Protein AF-A0A7V0IF26-F1 (afdb_monomer_lite)

pLDDT: mean 89.99, std 10.13, range [49.94, 98.5]

Radius of gyration: 26.1 Å; chains: 1; bounding box: 52×47×81 Å

Sequence (275 aa):
VSDVWTVASDLVSPELNPYPLPYEGTYDGLPTGYIPTDRTINRFLTTSYQIIIGKNFGDNIDFPVLWAGFSQPYYTIPVPMWVGTGSVPPDFTGTGNYFCEESKFLHDIVYDRGYWNWFNSYAGDFINDYFAETREQVWGIFAKYLLMWQMQKEISSEEIVQAEDDIISLVGETYAELHGLWVREHPVVVPQEITLSAQPNPFNASTVIEFNLPLPYEGLLEISDLSGRVILSRQLGPADTQFVWTPESSLPSGIYLARIVCGGHSATQKLYLIK

Foldseek 3Di:
DVVVLVQQLQQDFPVDDQPPPQRQDDDPPRPGSKDFQCRGSQHLPQQKDWDWDADDPPQPDQFTWIWIAGHGSQLAATAIDTVVLVDDDQQGDDDPHDRSVLNVVLSCQQVVPPDSGIGRRHSSVVSNVLCVVLNVVNVVLVVVVVVVRSPDPDDDSVNSVVSRVVNVVSRSVSSVVVVVVCCVVCVPPQPPAKDWDWPPAADAFKIKIFIAAGPPKKKWKFKADPVRHTPDIDIGHNPDGIDIDGDDPPDDFDWMKIKMDIPNHMDIDIGGHDD

Secondary structure (DSSP, 8-state):
-HHHHHHHT----SS---PSSS--S--TTPPTTEEE-SSSSS-TT--EEEEEEPPPTTS-----EEEEEES-GGGS--EEEEGGG-S--GGGSSTT-HHHHHHHHHHHHHSTTS-TTEEEHHHHHHHHHHTHHHHHHHHHHHHHHHHHHHT-S---HHHHHHHHHHHHHHHHHHHHHHHHHHHHHS-----SS-EEEEESSSBSS-EEEEEEPPTT--EEEEEEETT--EEEEEEE-TT--EEEE---TTSPSEEEEEEEEETTEEEEEEEEE--

Structure (mmCIF, N/CA/C/O backbone):
data_AF-A0A7V0IF26-F1
#
_entry.id   AF-A0A7V0IF26-F1
#
loop_
_atom_site.group_PDB
_atom_site.id
_atom_site.type_symbol
_atom_site.label_atom_id
_atom_site.label_alt_id
_atom_site.label_comp_id
_atom_site.label_asym_id
_atom_site.label_entity_id
_atom_site.label_seq_id
_atom_site.pdbx_PDB_ins_code
_atom_site.Cartn_x
_atom_site.Cartn_y
_atom_site.Cartn_z
_atom_site.occupancy
_atom_site.B_iso_or_equiv
_atom_site.auth_seq_id
_atom_site.auth_comp_id
_atom_site.auth_asym_id
_atom_site.auth_atom_id
_atom_site.pdbx_PDB_model_num
ATOM 1 N N . VAL A 1 1 ? -13.187 -8.075 14.522 1.00 87.25 1 VAL A N 1
ATOM 2 C CA . VAL A 1 1 ? -12.485 -7.212 13.540 1.00 87.25 1 VAL A CA 1
ATOM 3 C C . VAL A 1 1 ? -11.482 -8.023 12.761 1.00 87.25 1 VAL A C 1
ATOM 5 O O . VAL A 1 1 ? -11.641 -8.068 11.552 1.00 87.25 1 VAL A O 1
ATOM 8 N N . SER A 1 2 ? -10.567 -8.721 13.448 1.00 92.12 2 SER A N 1
ATOM 9 C CA . SER A 1 2 ? -9.620 -9.666 12.837 1.00 92.12 2 SER A CA 1
ATOM 10 C C . SER A 1 2 ? -10.273 -10.555 11.764 1.00 92.12 2 SER A C 1
ATOM 12 O O . SER A 1 2 ? -9.920 -10.415 10.603 1.00 92.12 2 SER A O 1
ATOM 14 N N . ASP A 1 3 ? -11.348 -11.291 12.079 1.00 93.56 3 ASP A N 1
ATOM 15 C CA . ASP A 1 3 ? -12.039 -12.144 11.086 1.00 93.56 3 ASP A CA 1
ATOM 16 C C . ASP A 1 3 ? -12.504 -11.408 9.814 1.00 93.56 3 ASP A C 1
ATOM 18 O O . ASP A 1 3 ? -12.385 -11.921 8.703 1.00 93.56 3 ASP A O 1
ATOM 22 N N . VAL A 1 4 ? -13.045 -10.192 9.959 1.00 94.12 4 VAL A N 1
ATOM 23 C CA . VAL A 1 4 ? -13.509 -9.387 8.815 1.00 94.12 4 VAL A CA 1
ATOM 24 C C . VAL A 1 4 ? -12.318 -8.875 8.011 1.00 94.12 4 VAL A C 1
ATOM 26 O O . VAL A 1 4 ? -12.367 -8.877 6.784 1.00 94.12 4 VAL A O 1
ATOM 29 N N . TRP A 1 5 ? -11.247 -8.466 8.695 1.00 95.75 5 TRP A N 1
ATOM 30 C CA . TRP A 1 5 ? -10.001 -8.068 8.053 1.00 95.75 5 TRP A CA 1
ATOM 31 C C . TRP A 1 5 ? -9.386 -9.236 7.276 1.00 95.75 5 TRP A C 1
ATOM 33 O O . TRP A 1 5 ? -9.029 -9.034 6.125 1.00 95.75 5 TRP A O 1
ATOM 43 N N . THR A 1 6 ? -9.362 -10.453 7.834 1.00 95.19 6 THR A N 1
ATOM 44 C CA . THR A 1 6 ? -8.854 -11.666 7.167 1.00 95.19 6 THR A CA 1
ATOM 45 C C . THR A 1 6 ? -9.578 -11.954 5.856 1.00 95.19 6 THR A C 1
ATOM 47 O O . THR A 1 6 ? -8.950 -12.314 4.868 1.00 95.19 6 THR A O 1
ATOM 50 N N . VAL A 1 7 ? -10.902 -11.781 5.816 1.00 95.50 7 VAL A N 1
ATOM 51 C CA . VAL A 1 7 ? -11.661 -11.934 4.565 1.00 95.50 7 VAL A CA 1
ATOM 52 C C . VAL A 1 7 ? -11.358 -10.789 3.595 1.00 95.50 7 VAL A C 1
ATOM 54 O O . VAL A 1 7 ? -11.242 -11.010 2.394 1.00 95.50 7 VAL A O 1
ATOM 57 N N . ALA A 1 8 ? -11.228 -9.559 4.097 1.00 95.81 8 ALA A N 1
ATOM 58 C CA . ALA A 1 8 ? -10.931 -8.393 3.270 1.00 95.81 8 ALA A CA 1
ATOM 59 C C . ALA A 1 8 ? -9.513 -8.424 2.671 1.00 95.81 8 ALA A C 1
ATOM 61 O O . ALA A 1 8 ? -9.311 -7.873 1.590 1.00 95.81 8 ALA A O 1
ATOM 62 N N . SER A 1 9 ? -8.556 -9.059 3.352 1.00 96.56 9 SER A N 1
ATOM 63 C CA . SER A 1 9 ? -7.174 -9.243 2.902 1.00 96.56 9 SER A CA 1
ATOM 64 C C . SER A 1 9 ? -6.968 -10.465 2.007 1.00 96.56 9 SER A C 1
ATOM 66 O O . SER A 1 9 ? -5.865 -10.658 1.505 1.00 96.56 9 SER A O 1
ATOM 68 N N . ASP A 1 10 ? -8.006 -11.264 1.757 1.00 96.88 10 ASP A N 1
ATOM 69 C CA . ASP A 1 10 ? -7.888 -12.489 0.972 1.00 96.88 10 ASP A CA 1
ATOM 70 C C . ASP A 1 10 ? -7.500 -12.226 -0.497 1.00 96.88 10 ASP A C 1
ATOM 72 O O . ASP A 1 10 ? -8.075 -11.375 -1.195 1.00 96.88 10 ASP A O 1
ATOM 76 N N . LEU A 1 11 ? -6.523 -13.007 -0.960 1.00 97.56 11 LEU A N 1
ATOM 77 C CA . LEU A 1 11 ? -5.967 -12.980 -2.312 1.00 97.56 11 LEU A CA 1
ATOM 78 C C . LEU A 1 11 ? -6.460 -14.148 -3.180 1.00 97.56 11 LEU A C 1
ATOM 80 O O . LEU A 1 11 ? -6.028 -14.273 -4.327 1.00 97.56 11 LEU A O 1
ATOM 84 N N . VAL A 1 12 ? -7.371 -14.998 -2.687 1.00 97.50 12 VAL A N 1
ATOM 85 C CA . VAL A 1 12 ? -8.030 -15.993 -3.544 1.00 9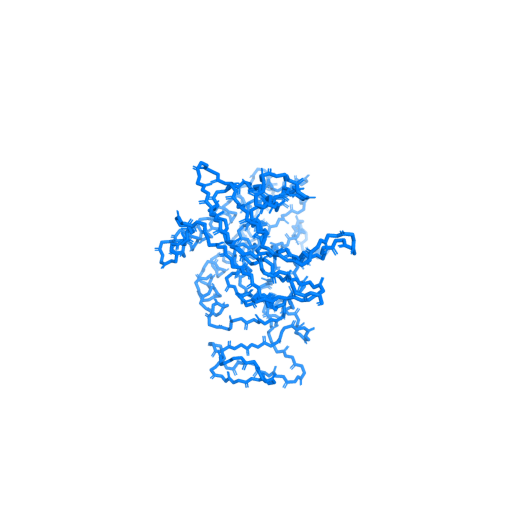7.50 12 VAL A CA 1
ATOM 86 C C . VAL A 1 12 ? -8.869 -15.298 -4.622 1.00 97.50 12 VAL A C 1
ATOM 88 O O . VAL A 1 12 ? -9.621 -14.351 -4.377 1.00 97.50 12 VAL A O 1
ATOM 91 N N . SER A 1 13 ? -8.759 -15.814 -5.842 1.00 95.75 13 SER A N 1
ATOM 92 C CA . SER A 1 13 ? -9.636 -15.507 -6.972 1.00 95.75 13 SER A CA 1
ATOM 93 C C . SER A 1 13 ? -10.375 -16.778 -7.417 1.00 95.75 13 SER A C 1
ATOM 95 O O . S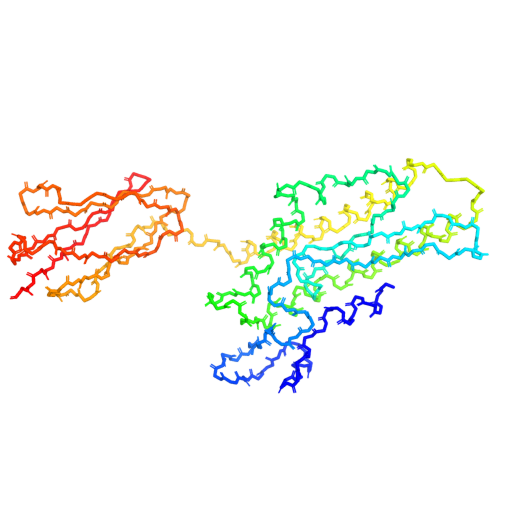ER A 1 13 ? -9.985 -17.884 -7.030 1.00 95.75 13 SER A O 1
ATOM 97 N N . PRO A 1 14 ? -11.432 -16.676 -8.245 1.00 95.69 14 PRO A N 1
ATOM 98 C CA . PRO A 1 14 ? -12.090 -17.858 -8.804 1.00 95.69 14 PRO A CA 1
ATOM 99 C C . PRO A 1 14 ? -11.152 -18.769 -9.612 1.00 95.69 14 PRO A C 1
ATOM 101 O O . PRO A 1 14 ? -11.418 -19.964 -9.734 1.00 95.69 14 PRO A O 1
ATOM 104 N N . GLU A 1 15 ? -10.081 -18.211 -10.178 1.00 93.69 15 GLU A N 1
ATOM 105 C CA . GLU A 1 15 ? -9.158 -18.912 -11.070 1.00 93.69 15 GLU A CA 1
ATOM 106 C C . GLU A 1 15 ? -7.861 -19.379 -10.391 1.00 93.69 15 GLU A C 1
ATOM 108 O O . GLU A 1 15 ? -7.234 -20.332 -10.859 1.00 93.69 15 GLU A O 1
ATOM 113 N N . LEU A 1 16 ? -7.459 -18.739 -9.290 1.00 95.50 16 LEU A N 1
ATOM 114 C CA . LEU A 1 16 ? -6.216 -19.028 -8.582 1.00 95.50 16 LEU A CA 1
ATOM 115 C C . LEU A 1 16 ? -6.407 -18.921 -7.069 1.00 95.50 16 LEU A C 1
ATOM 117 O O . LEU A 1 16 ? -6.801 -17.876 -6.548 1.00 95.50 16 LEU A O 1
ATOM 121 N N . ASN A 1 17 ? -6.030 -19.990 -6.369 1.00 97.31 17 ASN A N 1
ATOM 122 C CA . ASN A 1 17 ? -5.707 -19.940 -4.950 1.00 97.31 17 ASN A CA 1
ATOM 123 C C . ASN A 1 17 ? -4.178 -19.804 -4.821 1.00 97.31 17 ASN A C 1
ATOM 125 O O . ASN A 1 17 ? -3.480 -20.769 -5.139 1.00 97.31 17 ASN A O 1
ATOM 129 N N . PRO A 1 18 ? -3.655 -18.635 -4.407 1.00 96.44 18 PRO A N 1
ATOM 130 C CA . PRO A 1 18 ? -2.219 -18.385 -4.390 1.00 96.44 18 PRO A CA 1
ATOM 131 C C . PRO A 1 18 ? -1.529 -18.874 -3.108 1.00 96.44 18 PRO A C 1
ATOM 133 O O . PRO A 1 18 ? -0.324 -18.695 -2.984 1.00 96.44 18 PRO A O 1
ATOM 136 N N . TYR A 1 19 ? -2.263 -19.459 -2.155 1.00 96.81 19 TYR A N 1
ATOM 137 C CA . TYR A 1 19 ? -1.717 -19.871 -0.863 1.00 96.81 19 TYR A CA 1
ATOM 138 C C . TYR A 1 19 ? -1.033 -21.254 -0.912 1.00 96.81 19 TYR A C 1
ATOM 140 O O . TYR A 1 19 ? -1.503 -22.148 -1.626 1.00 96.81 19 TYR A O 1
ATOM 148 N N . PRO A 1 20 ? 0.011 -21.488 -0.089 1.00 96.81 20 PRO A N 1
ATOM 149 C CA . PRO A 1 20 ? 0.636 -20.532 0.832 1.00 96.81 20 PRO A CA 1
ATOM 150 C C . PRO A 1 20 ? 1.399 -19.428 0.091 1.00 96.81 20 PRO A C 1
ATOM 152 O O . PRO A 1 20 ? 1.824 -19.626 -1.044 1.00 96.81 20 PRO A O 1
ATOM 155 N N . LEU A 1 21 ? 1.545 -18.276 0.745 1.00 95.38 21 LEU A N 1
ATOM 156 C CA . LEU A 1 21 ? 2.366 -17.176 0.250 1.00 95.38 21 LEU A CA 1
ATOM 157 C C . LEU A 1 21 ? 3.779 -17.268 0.875 1.00 95.38 21 LEU A C 1
ATOM 159 O O . LEU A 1 21 ? 3.905 -17.855 1.954 1.00 95.38 21 LEU A O 1
ATOM 163 N N . PRO A 1 22 ? 4.830 -16.818 0.162 1.00 96.88 22 PRO A N 1
ATOM 164 C CA . PRO A 1 22 ? 4.781 -16.261 -1.190 1.00 96.88 22 PRO A CA 1
ATOM 165 C C . PRO A 1 22 ? 4.450 -17.334 -2.243 1.00 96.88 22 PRO A C 1
ATOM 167 O O . PRO A 1 22 ? 4.792 -18.507 -2.101 1.00 96.88 22 PRO A O 1
ATOM 170 N N . TYR A 1 23 ? 3.757 -16.941 -3.312 1.00 92.12 23 TYR A N 1
ATOM 171 C CA . TYR A 1 23 ? 3.327 -17.863 -4.362 1.00 92.12 23 TYR A CA 1
ATOM 172 C C . TYR A 1 23 ? 4.516 -18.244 -5.250 1.00 92.12 23 TYR A C 1
ATOM 174 O O . TYR A 1 23 ? 4.915 -17.485 -6.123 1.00 92.12 23 TYR A O 1
ATOM 182 N N . GLU A 1 24 ? 5.072 -19.443 -5.092 1.00 89.38 24 GLU A N 1
ATOM 183 C CA . GLU A 1 24 ? 6.285 -19.857 -5.827 1.00 89.38 24 GLU A CA 1
ATOM 184 C C . GLU A 1 24 ? 6.034 -20.262 -7.299 1.00 89.38 24 GLU A C 1
ATOM 186 O O . GLU A 1 24 ? 6.949 -20.675 -8.015 1.00 89.38 24 GLU A O 1
ATOM 191 N N . GLY A 1 25 ? 4.785 -20.185 -7.766 1.00 82.62 25 GLY A N 1
ATOM 192 C CA . GLY A 1 25 ? 4.377 -20.611 -9.102 1.00 82.62 25 GLY A CA 1
ATOM 193 C C . GLY A 1 25 ? 4.442 -19.515 -10.169 1.00 82.62 25 GLY A C 1
ATOM 194 O O . GLY A 1 25 ? 4.871 -18.387 -9.939 1.00 82.62 25 GLY A O 1
ATOM 195 N N . THR A 1 26 ? 3.961 -19.865 -11.363 1.00 86.88 26 THR A N 1
ATOM 196 C CA . THR A 1 26 ? 3.613 -18.922 -12.441 1.00 86.88 26 THR A CA 1
ATOM 197 C C . THR A 1 26 ? 2.124 -19.063 -12.742 1.00 86.88 26 THR A C 1
ATOM 199 O O . THR A 1 26 ? 1.536 -20.115 -12.477 1.00 86.88 26 THR A O 1
ATOM 202 N N . TYR A 1 27 ? 1.493 -18.019 -13.267 1.00 85.25 27 TYR A N 1
ATOM 203 C CA . TYR A 1 27 ? 0.084 -18.049 -13.659 1.00 85.25 27 TYR A CA 1
ATOM 204 C C . TYR A 1 27 ? -0.115 -17.181 -14.900 1.00 85.25 27 TYR A C 1
ATOM 206 O O . TYR A 1 27 ? 0.378 -16.065 -14.930 1.00 85.25 27 TYR A O 1
ATOM 214 N N . ASP A 1 28 ? -0.800 -17.691 -15.925 1.00 86.12 28 ASP A N 1
ATOM 215 C CA . ASP A 1 28 ? -1.216 -16.929 -17.120 1.00 86.12 28 ASP A CA 1
ATOM 216 C C . ASP A 1 28 ? -0.126 -16.029 -17.751 1.00 86.12 28 ASP A C 1
ATOM 218 O O . ASP A 1 28 ? -0.339 -14.865 -18.081 1.00 86.12 28 ASP A O 1
ATOM 222 N N . GLY A 1 29 ? 1.097 -16.559 -17.879 1.00 79.69 29 GLY A N 1
ATOM 223 C CA . GLY A 1 29 ? 2.231 -15.830 -18.463 1.00 79.69 29 GLY A CA 1
ATOM 224 C C . GLY A 1 29 ? 2.883 -14.785 -17.548 1.00 79.69 29 GLY A C 1
ATOM 225 O O . GLY A 1 29 ? 3.845 -14.139 -17.970 1.00 79.69 29 GLY A O 1
ATOM 226 N N . LEU A 1 30 ? 2.417 -14.643 -16.304 1.00 83.00 30 LEU A N 1
ATOM 227 C CA . LEU A 1 30 ? 3.074 -13.837 -15.278 1.00 83.00 30 LEU A CA 1
ATOM 228 C C . LEU A 1 30 ? 4.444 -14.427 -14.904 1.00 83.00 30 LEU A C 1
ATOM 230 O O . LEU A 1 30 ? 4.620 -15.654 -14.931 1.00 83.00 30 LEU A O 1
ATOM 234 N N . PRO A 1 31 ? 5.415 -13.582 -14.504 1.00 82.56 31 PRO A N 1
ATOM 235 C CA . PRO A 1 31 ? 6.663 -14.061 -13.926 1.00 82.56 31 PRO A CA 1
ATOM 236 C C . PRO A 1 31 ? 6.416 -14.914 -12.675 1.00 82.56 31 PRO A C 1
ATOM 238 O O . PRO A 1 31 ? 5.389 -14.792 -12.007 1.00 82.56 31 PRO A O 1
ATOM 241 N N . THR A 1 32 ? 7.385 -15.760 -12.327 1.00 83.88 32 THR A N 1
ATOM 242 C CA . THR A 1 32 ? 7.340 -16.527 -11.076 1.00 83.88 32 THR A CA 1
ATOM 243 C C . THR A 1 32 ? 7.179 -15.588 -9.886 1.00 83.88 32 THR A C 1
ATOM 245 O O . THR A 1 32 ? 7.863 -14.565 -9.834 1.00 83.88 32 THR A O 1
ATOM 248 N N . GLY A 1 33 ? 6.300 -15.919 -8.939 1.00 84.00 33 GLY A N 1
ATOM 249 C CA . GLY A 1 33 ? 6.062 -15.054 -7.782 1.00 84.00 33 GLY A CA 1
ATOM 250 C C . GLY A 1 33 ? 4.930 -14.051 -7.945 1.00 84.00 33 GLY A C 1
ATOM 251 O O . GLY A 1 33 ? 4.612 -13.364 -6.980 1.00 84.00 33 GLY A O 1
ATOM 252 N N . TYR A 1 34 ? 4.322 -13.941 -9.126 1.00 92.88 34 TYR A N 1
ATOM 253 C CA . TYR A 1 34 ? 3.291 -12.942 -9.398 1.00 92.88 34 TYR A CA 1
ATOM 254 C C . TYR A 1 34 ? 1.913 -13.571 -9.540 1.00 92.88 34 TYR A C 1
ATOM 256 O O . TYR A 1 34 ? 1.753 -14.631 -10.152 1.00 92.88 34 TYR A O 1
ATOM 264 N N . ILE A 1 35 ? 0.915 -12.873 -9.001 1.00 95.56 35 ILE A N 1
ATOM 265 C CA . ILE A 1 35 ? -0.492 -13.266 -9.069 1.00 95.56 35 ILE A CA 1
ATOM 266 C C . ILE A 1 35 ? -1.346 -12.096 -9.576 1.00 95.56 35 ILE A C 1
ATOM 268 O O . ILE A 1 35 ? -1.021 -10.937 -9.302 1.00 95.56 35 ILE A O 1
ATOM 272 N N . PRO A 1 36 ? -2.435 -12.362 -10.314 1.00 94.56 36 PRO A N 1
ATOM 273 C CA . PRO A 1 36 ? -3.368 -11.322 -10.716 1.00 94.56 36 PRO A CA 1
ATOM 274 C C . PRO A 1 36 ? -4.347 -11.005 -9.577 1.00 94.56 36 PRO A C 1
ATOM 276 O O . PRO A 1 36 ? -4.946 -11.906 -8.991 1.00 94.56 36 PRO A O 1
ATOM 279 N N . THR A 1 37 ? -4.551 -9.720 -9.280 1.00 95.75 37 THR A N 1
ATOM 280 C CA . THR A 1 37 ? -5.485 -9.263 -8.227 1.00 95.75 37 THR A CA 1
ATOM 281 C C . THR A 1 37 ? -6.690 -8.489 -8.770 1.00 95.75 37 THR A C 1
ATOM 283 O O . THR A 1 37 ? -7.333 -7.722 -8.058 1.00 95.75 37 THR A O 1
ATOM 286 N N . ASP A 1 38 ? -7.047 -8.653 -10.044 1.00 94.06 38 ASP A N 1
ATOM 287 C CA . ASP A 1 38 ? -8.232 -8.012 -10.635 1.00 94.06 38 ASP A CA 1
ATOM 288 C C . ASP A 1 38 ? -9.552 -8.694 -10.246 1.00 94.06 38 ASP A C 1
ATOM 290 O O . ASP A 1 38 ? -10.611 -8.061 -10.289 1.00 94.06 38 ASP A O 1
ATOM 294 N N . ARG A 1 39 ? -9.494 -9.960 -9.811 1.00 94.69 39 ARG A N 1
ATOM 295 C CA . ARG A 1 39 ? -10.665 -10.766 -9.417 1.00 94.69 39 ARG A CA 1
ATOM 296 C C . ARG A 1 39 ? -10.630 -11.258 -7.968 1.00 94.69 39 ARG A C 1
ATOM 298 O O . ARG A 1 39 ? -11.375 -12.173 -7.621 1.00 94.69 39 ARG A O 1
ATOM 305 N N . THR A 1 40 ? -9.802 -10.644 -7.130 1.00 95.81 40 THR A N 1
ATOM 306 C CA . THR A 1 40 ? -9.711 -10.916 -5.688 1.00 95.81 40 THR A CA 1
ATOM 307 C C . THR A 1 40 ? -10.607 -9.966 -4.883 1.00 95.81 40 THR A C 1
ATOM 309 O O . THR A 1 40 ? -11.115 -8.954 -5.392 1.00 95.81 40 THR A O 1
ATOM 312 N N . ILE A 1 41 ? -10.817 -10.281 -3.600 1.00 94.69 41 ILE A N 1
ATOM 313 C CA . ILE A 1 41 ? -11.410 -9.326 -2.650 1.00 94.69 41 ILE A CA 1
ATOM 314 C C . ILE A 1 41 ? -10.414 -8.184 -2.424 1.00 94.69 41 ILE A C 1
ATOM 316 O O . ILE A 1 41 ? -10.741 -7.026 -2.705 1.00 94.69 41 ILE A O 1
ATOM 320 N N . ASN A 1 42 ? -9.182 -8.524 -2.029 1.00 96.06 42 ASN A N 1
ATOM 321 C CA . ASN A 1 42 ? -8.057 -7.600 -1.919 1.00 96.06 42 ASN A CA 1
ATOM 322 C C . ASN A 1 42 ? -7.497 -7.262 -3.312 1.00 96.06 42 ASN A C 1
ATOM 324 O O . ASN A 1 42 ? -6.502 -7.835 -3.764 1.00 96.06 42 ASN A O 1
ATOM 328 N N . ARG A 1 43 ? -8.190 -6.375 -4.032 1.00 93.75 43 ARG A N 1
ATOM 329 C CA . ARG A 1 43 ? -7.892 -6.050 -5.436 1.00 93.75 43 ARG A CA 1
ATOM 330 C C . ARG A 1 43 ? -6.937 -4.880 -5.602 1.00 93.75 43 ARG A C 1
ATOM 332 O O . ARG A 1 43 ? -6.945 -3.969 -4.772 1.00 93.75 43 ARG A O 1
ATOM 339 N N . PHE A 1 44 ? -6.255 -4.825 -6.747 1.00 93.12 44 PHE A N 1
ATOM 340 C CA . PHE A 1 44 ? -5.340 -3.732 -7.099 1.00 93.12 44 PHE A CA 1
ATOM 341 C C . PHE A 1 44 ? -5.951 -2.319 -6.993 1.00 93.12 44 PHE A C 1
ATOM 343 O O . PHE A 1 44 ? -5.278 -1.390 -6.562 1.00 93.12 44 PHE A O 1
ATOM 350 N N . LEU A 1 45 ? -7.246 -2.163 -7.312 1.00 93.19 45 LEU A N 1
ATOM 351 C CA . LEU A 1 45 ? -7.982 -0.885 -7.223 1.00 93.19 45 LEU A CA 1
ATOM 352 C C . LEU A 1 45 ? -8.351 -0.459 -5.797 1.00 93.19 45 LEU A C 1
ATOM 354 O O . LEU A 1 45 ? -8.971 0.591 -5.629 1.00 93.19 45 LEU A O 1
ATOM 358 N N . THR A 1 46 ? -8.069 -1.268 -4.776 1.00 94.62 46 THR A N 1
ATOM 359 C CA . THR A 1 46 ? -8.422 -0.915 -3.396 1.00 94.62 46 THR A CA 1
ATOM 360 C C . THR A 1 46 ? -7.511 0.211 -2.926 1.00 94.62 46 THR A C 1
ATOM 362 O O . THR A 1 46 ? -6.336 -0.003 -2.646 1.00 94.62 46 THR A O 1
ATOM 365 N N . THR A 1 47 ? -8.058 1.422 -2.851 1.00 92.88 47 THR A N 1
ATOM 366 C CA . THR A 1 47 ? -7.338 2.618 -2.390 1.00 92.88 47 THR A CA 1
ATOM 367 C C . THR A 1 47 ? -7.525 2.883 -0.899 1.00 92.88 47 THR A C 1
ATOM 369 O O . THR A 1 47 ? -6.782 3.665 -0.312 1.00 92.88 47 THR A O 1
ATOM 372 N N . SER A 1 48 ? -8.543 2.274 -0.296 1.00 94.81 48 SER A N 1
ATOM 373 C CA . SER A 1 48 ? -8.829 2.300 1.135 1.00 94.81 48 SER A CA 1
ATOM 374 C C . SER A 1 48 ? -9.871 1.239 1.479 1.00 94.81 48 SER A C 1
ATOM 376 O O . SER A 1 48 ? -10.564 0.709 0.604 1.00 94.81 48 SER A O 1
ATOM 378 N N . TYR A 1 49 ? -10.005 0.947 2.767 1.00 96.06 49 TYR A N 1
ATOM 379 C CA . TYR A 1 49 ? -11.007 0.029 3.293 1.00 96.06 49 TYR A CA 1
ATOM 380 C C . TYR A 1 49 ? -11.455 0.463 4.684 1.00 96.06 49 TYR A C 1
ATOM 382 O O . TYR A 1 49 ? -10.747 1.179 5.395 1.00 96.06 49 TYR A O 1
ATOM 390 N N . GLN A 1 50 ? -12.663 0.042 5.054 1.00 95.88 50 GLN A N 1
ATOM 391 C CA . GLN A 1 50 ? -13.284 0.405 6.319 1.00 95.88 50 GLN A CA 1
ATOM 392 C C . GLN A 1 50 ? -14.013 -0.791 6.933 1.00 95.88 50 GLN A C 1
ATOM 394 O O . GLN A 1 50 ? -14.718 -1.514 6.227 1.00 95.88 50 GLN A O 1
ATOM 399 N N . ILE A 1 51 ? -13.884 -0.976 8.249 1.00 94.88 51 ILE A N 1
ATOM 400 C CA . ILE A 1 51 ? -14.671 -1.948 9.022 1.00 94.88 51 ILE A CA 1
ATOM 401 C C . ILE A 1 51 ? -15.464 -1.169 10.069 1.00 94.88 51 ILE A C 1
ATOM 403 O O . ILE A 1 51 ? -14.895 -0.581 10.985 1.00 94.88 51 ILE A O 1
ATOM 407 N N . ILE A 1 52 ? -16.789 -1.148 9.923 1.00 92.62 52 ILE A N 1
ATOM 408 C CA . ILE A 1 52 ? -17.681 -0.347 10.766 1.00 92.62 52 ILE A CA 1
ATOM 409 C C . ILE A 1 52 ? -18.359 -1.251 11.787 1.00 92.62 52 ILE A C 1
ATOM 411 O O . ILE A 1 52 ? -19.069 -2.191 11.427 1.00 92.62 52 ILE A O 1
ATOM 415 N N . ILE A 1 53 ? -18.175 -0.932 13.064 1.00 88.19 53 ILE A N 1
ATOM 416 C CA . ILE A 1 53 ? -18.841 -1.593 14.182 1.00 88.19 53 ILE A CA 1
ATOM 417 C C . ILE A 1 53 ? -19.863 -0.616 14.749 1.00 88.19 53 ILE A C 1
ATOM 419 O O . ILE A 1 53 ? -19.510 0.408 15.331 1.00 88.19 53 ILE A O 1
ATOM 423 N N . GLY A 1 54 ? -21.142 -0.918 14.537 1.00 83.81 54 GLY A N 1
ATOM 424 C CA . GLY A 1 54 ? -22.246 -0.128 15.073 1.00 83.81 54 GLY A CA 1
ATOM 425 C C . GLY A 1 54 ? -22.541 -0.432 16.543 1.00 83.81 54 GLY A C 1
ATOM 426 O O . GLY A 1 54 ? -22.048 -1.403 17.117 1.00 83.81 54 GLY A O 1
ATOM 427 N N . LYS A 1 55 ? -23.411 0.386 17.140 1.00 74.31 55 LYS A N 1
ATOM 428 C CA . LYS A 1 55 ? -23.934 0.169 18.492 1.00 74.31 55 LYS A CA 1
ATOM 429 C C . LYS A 1 55 ? -24.792 -1.098 18.550 1.00 74.31 55 LYS A C 1
ATOM 431 O O . LYS A 1 55 ? -25.727 -1.247 17.762 1.00 74.31 55 LYS A O 1
ATOM 436 N N . ASN A 1 56 ? -24.549 -1.946 19.548 1.00 62.31 56 ASN A N 1
ATOM 437 C CA . ASN A 1 56 ? -25.537 -2.924 19.991 1.00 62.31 56 ASN A CA 1
ATOM 438 C C . ASN A 1 56 ? -26.430 -2.273 21.058 1.00 62.31 56 ASN A C 1
ATOM 440 O O . ASN A 1 56 ? -25.956 -1.878 22.122 1.00 62.31 56 ASN A O 1
ATOM 444 N N . PHE A 1 57 ? -27.727 -2.126 20.780 1.00 55.94 57 PHE A N 1
ATOM 445 C CA . PHE A 1 57 ? -28.664 -1.432 21.674 1.00 55.94 57 PHE A CA 1
ATOM 446 C C . PHE A 1 57 ? -28.861 -2.130 23.037 1.00 55.94 57 PHE A C 1
ATOM 448 O O . PHE A 1 57 ? -29.455 -1.530 23.929 1.00 55.94 57 PHE A O 1
ATOM 455 N N . GLY A 1 58 ? -28.381 -3.370 23.206 1.00 56.91 58 GLY A N 1
ATOM 456 C CA . GLY A 1 58 ? -28.544 -4.172 24.424 1.00 56.91 58 GLY A CA 1
ATOM 457 C C . GLY A 1 58 ? -27.515 -3.944 25.539 1.00 56.91 58 GLY A C 1
ATOM 458 O O . GLY A 1 58 ? -27.818 -4.271 26.683 1.00 56.91 58 GLY A O 1
ATOM 459 N N . ASP A 1 59 ? -26.348 -3.358 25.246 1.00 55.09 59 ASP A N 1
ATOM 460 C CA . ASP A 1 59 ? -25.184 -3.444 26.151 1.00 55.09 59 ASP A CA 1
ATOM 461 C C . ASP A 1 59 ? -24.828 -2.117 26.856 1.00 55.09 59 ASP A C 1
ATOM 463 O O . ASP A 1 59 ? -23.816 -2.037 27.543 1.00 55.09 59 ASP A O 1
ATOM 467 N N . ASN A 1 60 ? -25.668 -1.075 26.727 1.00 53.12 60 ASN A N 1
ATOM 468 C CA . ASN A 1 60 ? -25.538 0.245 27.385 1.00 53.12 60 ASN A CA 1
ATOM 469 C C . ASN A 1 60 ? -24.199 0.986 27.191 1.00 53.12 60 ASN A C 1
ATOM 471 O O . ASN A 1 60 ? -23.940 1.978 27.871 1.00 53.12 60 ASN A O 1
ATOM 475 N N . ILE A 1 61 ? -23.378 0.549 26.241 1.00 56.47 61 ILE A N 1
ATOM 476 C CA . ILE A 1 61 ? -22.048 1.091 25.998 1.00 56.47 61 ILE A CA 1
ATOM 477 C C . ILE A 1 61 ? -21.983 1.671 24.580 1.00 56.47 61 ILE A C 1
ATOM 479 O O . ILE A 1 61 ? -22.238 0.979 23.594 1.00 56.47 61 ILE A O 1
ATOM 483 N N . ASP A 1 62 ? -21.672 2.966 24.488 1.00 64.31 62 ASP A N 1
ATOM 484 C CA . ASP A 1 62 ? -21.609 3.743 23.246 1.00 64.31 62 ASP A CA 1
ATOM 485 C C . ASP A 1 62 ? -20.174 3.824 22.708 1.00 64.31 62 ASP A C 1
ATOM 487 O O . ASP A 1 62 ? -19.499 4.829 22.892 1.00 64.31 62 ASP A O 1
ATOM 491 N N . PHE A 1 63 ? -19.714 2.792 21.991 1.00 71.94 63 PHE A N 1
ATOM 492 C CA . PHE A 1 63 ? -18.455 2.862 21.227 1.00 71.94 63 PHE A CA 1
ATOM 493 C C . PHE A 1 63 ? -18.627 2.384 19.783 1.00 71.94 63 PHE A C 1
ATOM 495 O O . PHE A 1 63 ? -18.028 1.382 19.400 1.00 71.94 63 PHE A O 1
ATOM 502 N N . PRO A 1 64 ? -19.455 3.046 18.954 1.00 86.00 64 PRO A N 1
ATOM 503 C CA . PRO A 1 64 ? -19.363 2.845 17.515 1.00 86.00 64 PRO A CA 1
ATOM 504 C C . PRO A 1 64 ? -17.941 3.175 17.037 1.00 86.00 64 PRO A C 1
ATOM 506 O O . PRO A 1 64 ? -17.414 4.251 17.334 1.00 86.00 64 PRO A O 1
ATOM 509 N N . VAL A 1 65 ? -17.330 2.244 16.304 1.00 89.81 65 VAL A N 1
ATOM 510 C CA . VAL A 1 65 ? -15.941 2.348 15.830 1.00 89.81 65 VAL A CA 1
ATOM 511 C C . VAL A 1 65 ? -15.899 2.190 14.323 1.00 89.81 65 VAL A C 1
ATOM 513 O O . VAL A 1 65 ? -16.477 1.255 13.764 1.00 89.81 65 VAL A O 1
ATOM 516 N N . LEU A 1 66 ? -15.174 3.091 13.675 1.00 93.44 66 LEU A N 1
ATOM 517 C CA . LEU A 1 66 ? -14.755 2.987 12.291 1.00 93.44 66 LEU A CA 1
ATOM 518 C C . LEU A 1 66 ? -13.283 2.584 12.272 1.00 93.44 66 LEU A C 1
ATOM 520 O O . LEU A 1 66 ? -12.421 3.375 12.628 1.00 93.44 66 LEU A O 1
ATOM 524 N N . TRP A 1 67 ? -12.985 1.376 11.821 1.00 95.12 67 TRP A N 1
ATOM 525 C CA . TRP A 1 67 ? -11.618 1.011 11.466 1.00 95.12 67 TRP A CA 1
ATOM 526 C C . TRP A 1 67 ? -11.344 1.476 10.049 1.00 95.12 67 TRP A C 1
ATOM 528 O O . TRP A 1 67 ? -12.165 1.204 9.172 1.00 95.12 67 TRP A O 1
ATOM 538 N N . ALA A 1 68 ? -10.211 2.126 9.812 1.00 95.44 68 ALA A N 1
ATOM 539 C CA . ALA A 1 68 ? -9.808 2.550 8.480 1.00 95.44 68 ALA A CA 1
ATOM 540 C C . ALA A 1 68 ? -8.367 2.150 8.178 1.00 95.44 68 ALA A C 1
ATOM 542 O O . ALA A 1 68 ? -7.499 2.201 9.045 1.00 95.44 68 ALA A O 1
ATOM 543 N N . GLY A 1 69 ? -8.123 1.790 6.923 1.00 95.88 69 GLY A N 1
ATOM 544 C CA . GLY A 1 69 ? -6.788 1.661 6.359 1.00 95.88 69 GLY A CA 1
ATOM 545 C C . GLY A 1 69 ? -6.742 2.265 4.959 1.00 95.88 69 GLY A C 1
ATOM 546 O O . GLY A 1 69 ? -7.760 2.344 4.260 1.00 95.88 69 GLY A O 1
ATOM 547 N N . PHE A 1 70 ? -5.556 2.712 4.560 1.00 95.88 70 PHE A N 1
ATOM 548 C CA . PHE A 1 70 ? -5.271 3.181 3.206 1.00 95.88 70 PHE A CA 1
ATOM 549 C C . PHE A 1 70 ? -4.681 2.042 2.371 1.00 95.88 70 PHE A C 1
ATOM 551 O O . PHE A 1 70 ? -4.066 1.132 2.917 1.00 95.88 70 PHE A O 1
ATOM 558 N N . SER A 1 71 ? -4.862 2.085 1.050 1.00 94.06 71 SER A N 1
ATOM 559 C CA . SER A 1 71 ? -4.497 0.998 0.130 1.00 94.06 71 SER A CA 1
ATOM 560 C C . SER A 1 71 ? -5.215 -0.321 0.471 1.00 94.06 71 SER A C 1
ATOM 562 O O . SER A 1 71 ? -6.365 -0.318 0.913 1.00 94.06 71 SER A O 1
ATOM 564 N N . GLN A 1 72 ? -4.577 -1.453 0.193 1.00 95.06 72 GLN A N 1
ATOM 565 C CA . GLN A 1 72 ? -5.132 -2.797 0.334 1.00 95.06 72 GLN A CA 1
ATOM 566 C C . GLN A 1 72 ? -4.966 -3.356 1.756 1.00 95.06 72 GLN A C 1
ATOM 568 O O . GLN A 1 72 ? -3.883 -3.214 2.327 1.00 95.06 72 GLN A O 1
ATOM 573 N N . PRO A 1 73 ? -5.977 -4.053 2.311 1.00 96.81 73 PRO A N 1
ATOM 574 C CA . PRO A 1 73 ? -5.878 -4.697 3.619 1.00 96.81 73 PRO A CA 1
ATOM 575 C C . PRO A 1 73 ? -4.669 -5.618 3.799 1.00 96.81 73 PRO A C 1
ATOM 577 O O . PRO A 1 73 ? -4.057 -5.584 4.860 1.00 96.81 73 PRO A O 1
ATOM 580 N N . TYR A 1 74 ? -4.310 -6.417 2.789 1.00 97.62 74 TYR A N 1
ATOM 581 C CA . TYR A 1 74 ? -3.326 -7.500 2.932 1.00 97.62 74 TYR A CA 1
ATOM 582 C C . TYR A 1 74 ? -1.956 -7.051 3.458 1.00 97.62 74 TYR A C 1
ATOM 584 O O . TYR A 1 74 ? -1.393 -7.698 4.333 1.00 97.62 74 TYR A O 1
ATOM 592 N N . TYR A 1 75 ? -1.442 -5.916 2.993 1.00 95.62 75 TYR A N 1
ATOM 593 C CA . TYR A 1 75 ? -0.125 -5.405 3.391 1.00 95.62 75 TYR A CA 1
ATOM 594 C C . TYR A 1 75 ? -0.216 -4.101 4.197 1.00 95.62 75 TYR A C 1
ATOM 596 O O . TYR A 1 75 ? 0.723 -3.313 4.213 1.00 95.62 75 TYR A O 1
ATOM 604 N N . THR A 1 76 ? -1.346 -3.839 4.860 1.00 97.12 76 THR A N 1
ATOM 605 C CA . THR A 1 76 ? -1.524 -2.642 5.698 1.00 97.12 76 THR A CA 1
ATOM 606 C C . THR A 1 76 ? -2.157 -2.968 7.045 1.00 97.12 76 THR A C 1
ATOM 608 O O . THR A 1 76 ? -2.660 -4.071 7.273 1.00 97.12 76 THR A O 1
ATOM 611 N N . ILE A 1 77 ? -2.113 -1.999 7.959 1.00 97.44 77 ILE A N 1
ATOM 612 C CA . ILE A 1 77 ? -2.687 -2.117 9.300 1.00 97.44 77 ILE A CA 1
ATOM 613 C C . ILE A 1 77 ? -3.863 -1.141 9.424 1.00 97.44 77 ILE A C 1
ATOM 615 O O . ILE A 1 77 ? -3.664 0.061 9.242 1.00 97.44 77 ILE A O 1
ATOM 619 N N . PRO A 1 78 ? -5.086 -1.610 9.728 1.00 96.38 78 PRO A N 1
ATOM 620 C CA . PRO A 1 78 ? -6.192 -0.708 10.006 1.00 96.38 78 PRO A CA 1
ATOM 621 C C . PRO A 1 78 ? -6.080 -0.102 11.407 1.00 96.38 78 PRO A C 1
ATOM 623 O O . PRO A 1 78 ? -5.734 -0.790 12.367 1.00 96.38 78 PRO A O 1
ATOM 626 N N . VAL A 1 79 ? -6.480 1.159 11.537 1.00 96.12 79 VAL A N 1
ATOM 627 C CA . VAL A 1 79 ? -6.526 1.895 12.807 1.00 96.12 79 VAL A CA 1
ATOM 628 C C . VAL A 1 79 ? -7.986 2.153 13.202 1.00 96.12 79 VAL A C 1
ATOM 630 O O . VAL A 1 79 ? -8.791 2.505 12.333 1.00 96.12 79 VAL A O 1
ATOM 633 N N . PRO A 1 80 ? -8.366 1.966 14.480 1.00 94.25 80 PRO A N 1
ATOM 634 C CA . PRO A 1 80 ? -9.699 2.287 14.969 1.00 94.25 80 PRO A CA 1
ATOM 635 C C . PRO A 1 80 ? -9.855 3.790 15.215 1.00 94.25 80 PRO A C 1
ATOM 637 O O . PRO A 1 80 ? -8.988 4.430 15.797 1.00 94.25 80 PRO A O 1
ATOM 640 N N . MET A 1 81 ? -11.010 4.322 14.832 1.00 92.00 81 MET A N 1
ATOM 641 C CA . MET A 1 81 ? -11.476 5.661 15.178 1.00 92.00 81 MET A CA 1
ATOM 642 C C . MET A 1 81 ? -12.852 5.536 15.829 1.00 92.00 81 MET A C 1
ATOM 644 O O . MET A 1 81 ? -13.803 5.013 15.234 1.00 92.00 81 MET A O 1
ATOM 648 N N . TRP A 1 82 ? -12.978 5.997 17.061 1.00 89.56 82 TRP A N 1
ATOM 649 C CA . TRP A 1 82 ? -14.229 6.029 17.796 1.00 89.56 82 TRP A CA 1
ATOM 650 C C . TRP A 1 82 ? -15.042 7.243 17.371 1.00 89.56 82 TRP A C 1
ATOM 652 O O . TRP A 1 82 ? -14.654 8.390 17.557 1.00 89.56 82 TRP A O 1
ATOM 662 N N . VAL A 1 83 ? -16.251 6.999 16.865 1.00 85.88 83 VAL A N 1
ATOM 663 C CA . VAL A 1 83 ? -17.125 8.064 16.339 1.00 85.88 83 VAL A CA 1
ATOM 664 C C . VAL A 1 83 ? -17.489 9.096 17.420 1.00 85.88 83 VAL A C 1
ATOM 666 O O . VAL A 1 83 ? -17.794 10.247 17.109 1.00 85.88 83 VAL A O 1
ATOM 669 N N . GLY A 1 84 ? -17.434 8.698 18.695 1.00 80.19 84 GLY A N 1
ATOM 670 C CA . GLY A 1 84 ? -17.715 9.560 19.843 1.00 80.19 84 GLY A CA 1
ATOM 671 C C . GLY A 1 84 ? -16.737 10.724 20.038 1.00 80.19 84 GLY A C 1
ATOM 672 O O . GLY A 1 84 ? -17.103 11.682 20.714 1.00 80.19 84 GLY A O 1
ATOM 673 N N . THR A 1 85 ? -15.539 10.692 19.441 1.00 83.38 85 THR A N 1
ATOM 674 C CA . THR A 1 85 ? -14.588 11.819 19.513 1.00 83.38 85 THR A CA 1
ATOM 675 C C . THR A 1 85 ? -15.082 13.038 18.735 1.00 83.38 85 THR A C 1
ATOM 677 O O . THR A 1 85 ? -14.733 14.170 19.062 1.00 83.38 85 THR A O 1
ATOM 680 N N . GLY A 1 86 ? -15.927 12.831 17.717 1.00 84.12 86 GLY A N 1
ATOM 681 C CA . GLY A 1 86 ? -16.413 13.902 16.847 1.00 84.12 86 GLY A CA 1
ATOM 682 C C . GLY A 1 86 ? -15.324 14.531 15.967 1.00 84.12 86 GLY A C 1
ATOM 683 O O . GLY A 1 86 ? -15.574 15.562 15.342 1.00 84.12 86 GLY A O 1
ATOM 684 N N . SER A 1 87 ? -14.138 13.920 15.897 1.00 86.25 87 SER A N 1
ATOM 685 C CA . SER A 1 87 ? -12.994 14.362 15.097 1.00 86.25 87 SER A CA 1
ATOM 686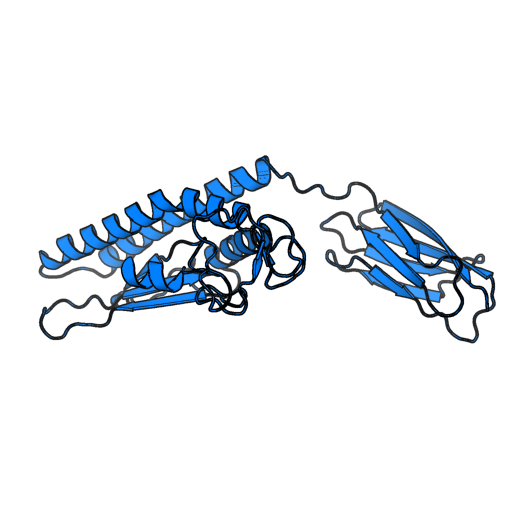 C C . SER A 1 87 ? -12.349 13.188 14.365 1.00 86.25 87 SER A C 1
ATOM 688 O O . SER A 1 87 ? -12.505 12.040 14.760 1.00 86.25 87 SER A O 1
ATOM 690 N N . VAL A 1 88 ? -11.616 13.481 13.289 1.00 90.31 88 VAL A N 1
ATOM 691 C CA . VAL A 1 88 ? -10.783 12.498 12.584 1.00 90.31 88 VAL A CA 1
ATOM 692 C C . VAL A 1 88 ? -9.319 12.872 12.820 1.00 90.31 88 VAL A C 1
ATOM 694 O O . VAL A 1 88 ? -8.991 14.049 12.620 1.00 90.31 88 VAL A O 1
ATOM 697 N N . PRO A 1 89 ? -8.450 11.924 13.212 1.00 91.50 89 PRO A N 1
ATOM 698 C CA . PRO A 1 89 ? -7.026 12.182 13.387 1.00 91.50 89 PRO A CA 1
ATOM 699 C C . PRO A 1 89 ? -6.381 12.794 12.129 1.00 91.50 89 PRO A C 1
ATOM 701 O O . PRO A 1 89 ? -6.744 12.401 11.011 1.00 91.50 89 PRO A O 1
ATOM 704 N N . PRO A 1 90 ? -5.421 13.731 12.269 1.00 92.19 90 PRO A N 1
ATOM 705 C CA . PRO A 1 90 ? -4.711 14.343 11.141 1.00 92.19 90 PRO A CA 1
ATOM 706 C C . PRO A 1 90 ? -4.097 13.321 10.177 1.00 92.19 90 PRO A C 1
ATOM 708 O O . PRO A 1 90 ? -4.162 13.503 8.962 1.00 92.19 90 PRO A O 1
ATOM 711 N N . ASP A 1 91 ? -3.585 12.211 10.708 1.00 93.19 91 ASP A N 1
ATOM 712 C CA . ASP A 1 91 ? -2.967 11.124 9.942 1.00 93.19 91 ASP A CA 1
ATOM 713 C C . ASP A 1 91 ? -3.960 10.351 9.062 1.00 93.19 91 ASP A C 1
ATOM 715 O O . ASP A 1 91 ? -3.545 9.608 8.178 1.00 93.19 91 ASP A O 1
ATOM 719 N N . PHE A 1 92 ? -5.267 10.552 9.262 1.00 92.00 92 PHE A N 1
ATOM 720 C CA . PHE A 1 92 ? -6.352 9.882 8.539 1.00 92.00 92 PHE A CA 1
ATOM 721 C C . PHE A 1 92 ? -7.277 10.839 7.773 1.00 92.00 92 PHE A C 1
ATOM 723 O O . PHE A 1 92 ? -8.275 10.402 7.195 1.00 92.00 92 PHE A O 1
ATOM 730 N N . THR A 1 93 ? -6.970 12.139 7.721 1.00 91.50 93 THR A N 1
ATOM 731 C CA . THR A 1 93 ? -7.817 13.145 7.059 1.00 91.50 93 THR A CA 1
ATOM 732 C C . THR A 1 93 ? -7.034 14.035 6.098 1.00 91.50 93 THR A C 1
ATOM 734 O O . THR A 1 93 ? -5.817 14.152 6.170 1.00 91.50 93 THR A O 1
ATOM 737 N N . GLY A 1 94 ? -7.736 14.674 5.162 1.00 89.44 94 GLY A N 1
ATOM 738 C CA . GLY A 1 94 ? -7.122 15.521 4.139 1.00 89.44 94 GLY A CA 1
ATOM 739 C C . GLY A 1 94 ? -6.395 14.751 3.027 1.00 89.44 94 GLY A C 1
ATOM 740 O O . GLY A 1 94 ? -6.394 13.521 2.969 1.00 89.44 94 GLY A O 1
ATOM 741 N N . THR A 1 95 ? -5.811 15.507 2.096 1.00 86.12 95 THR A N 1
ATOM 742 C CA . THR A 1 95 ? -5.083 14.974 0.936 1.00 86.12 95 THR A CA 1
ATOM 743 C C . THR A 1 95 ? -3.612 14.777 1.285 1.00 86.12 95 THR A C 1
ATOM 745 O O . THR A 1 95 ? -2.964 15.730 1.705 1.00 86.12 95 THR A O 1
ATOM 748 N N . GLY A 1 96 ? -3.083 13.573 1.051 1.00 85.62 96 GLY A N 1
ATOM 749 C CA . GLY A 1 96 ? -1.666 13.265 1.276 1.00 85.62 96 GLY A CA 1
ATOM 750 C C . GLY A 1 96 ? -1.279 13.188 2.753 1.00 85.62 96 GLY A C 1
ATOM 751 O O . GLY A 1 96 ? -0.200 13.634 3.129 1.00 85.62 96 GLY A O 1
ATOM 752 N N . ASN A 1 97 ? -2.179 12.676 3.597 1.00 92.62 97 ASN A N 1
ATOM 753 C CA . ASN A 1 97 ? -1.843 12.365 4.986 1.00 92.62 97 ASN A CA 1
ATOM 754 C C . ASN A 1 97 ? -0.781 11.258 5.074 1.00 92.62 97 ASN A C 1
ATOM 756 O O . ASN A 1 97 ? -0.534 10.540 4.102 1.00 92.62 97 ASN A O 1
ATOM 760 N N . TYR A 1 98 ? -0.188 11.124 6.259 1.00 94.12 98 TYR A N 1
ATOM 761 C CA . TYR A 1 98 ? 0.931 10.224 6.510 1.00 94.12 98 TYR A CA 1
ATOM 762 C C . TYR A 1 98 ? 0.652 8.782 6.059 1.00 94.12 98 TYR A C 1
ATOM 764 O O . TYR A 1 98 ? 1.349 8.271 5.184 1.00 94.12 98 TYR A O 1
ATOM 772 N N . PHE A 1 99 ? -0.414 8.148 6.561 1.00 96.06 99 PHE A N 1
ATOM 773 C CA . PHE A 1 99 ? -0.705 6.753 6.213 1.00 96.06 99 PHE A CA 1
ATOM 774 C C . PHE A 1 99 ? -1.108 6.566 4.749 1.00 96.06 99 PHE A C 1
ATOM 776 O O . PHE A 1 99 ? -0.861 5.506 4.177 1.00 96.06 99 PHE A O 1
ATOM 783 N N . CYS A 1 100 ? -1.700 7.578 4.111 1.00 94.69 100 CYS A N 1
ATOM 784 C CA . CYS A 1 100 ? -1.973 7.555 2.679 1.00 94.69 100 CYS A CA 1
ATOM 785 C C . CYS A 1 100 ? -0.669 7.503 1.874 1.00 94.69 100 CYS A C 1
ATOM 787 O O . CYS A 1 100 ? -0.535 6.630 1.017 1.00 94.69 100 CYS A O 1
ATOM 789 N N . GLU A 1 101 ? 0.299 8.375 2.166 1.00 95.56 101 GLU A N 1
ATOM 790 C CA . GLU A 1 101 ? 1.598 8.385 1.478 1.00 95.56 101 GLU A CA 1
ATOM 791 C C . GLU A 1 101 ? 2.400 7.107 1.742 1.00 95.56 101 GLU A C 1
ATOM 793 O O . GLU A 1 101 ? 2.873 6.472 0.799 1.00 95.56 101 GLU A O 1
ATOM 798 N N . GLU A 1 102 ? 2.454 6.650 2.992 1.00 96.94 102 GLU A N 1
ATOM 799 C CA . GLU A 1 102 ? 3.116 5.389 3.325 1.00 96.94 102 GLU A CA 1
ATOM 800 C C . GLU A 1 102 ? 2.455 4.184 2.633 1.00 96.94 102 GLU A C 1
ATOM 802 O O . GLU A 1 102 ? 3.125 3.295 2.109 1.00 96.94 102 GLU A O 1
ATOM 807 N N . SER A 1 103 ? 1.123 4.154 2.542 1.00 95.44 103 SER A N 1
ATOM 808 C CA . SER A 1 103 ? 0.424 3.064 1.853 1.00 95.44 103 SER A CA 1
ATOM 809 C C . SER A 1 103 ? 0.664 3.043 0.337 1.00 95.44 103 SER A C 1
ATOM 811 O O . SER A 1 103 ? 0.607 1.969 -0.267 1.00 95.44 103 SER A O 1
ATOM 813 N N . LYS A 1 104 ? 0.937 4.202 -0.284 1.00 94.31 104 LYS A N 1
ATOM 814 C CA . LYS A 1 104 ? 1.345 4.287 -1.696 1.00 94.31 104 LYS A CA 1
ATOM 815 C C . LYS A 1 104 ? 2.757 3.753 -1.878 1.00 94.31 104 LYS A C 1
ATOM 817 O O . LYS A 1 104 ? 2.977 2.965 -2.786 1.00 94.31 104 LYS A O 1
ATOM 822 N N . PHE A 1 105 ? 3.673 4.111 -0.979 1.00 94.81 105 PHE A N 1
ATOM 823 C CA . PHE A 1 105 ? 5.029 3.570 -0.979 1.00 94.81 105 PHE A CA 1
ATOM 824 C C . PHE A 1 105 ? 5.023 2.033 -0.927 1.00 94.81 105 PHE A C 1
ATOM 826 O O . PHE A 1 105 ? 5.650 1.381 -1.760 1.00 94.81 105 PHE A O 1
ATOM 833 N N . LEU A 1 106 ? 4.235 1.440 -0.023 1.00 96.44 106 LEU A N 1
ATOM 834 C CA . LEU A 1 106 ? 4.069 -0.018 0.038 1.00 96.44 106 LEU A CA 1
ATOM 835 C C . LEU A 1 106 ? 3.394 -0.590 -1.215 1.00 96.44 106 LEU A C 1
ATOM 837 O O . LEU A 1 106 ? 3.761 -1.667 -1.677 1.00 96.44 106 LEU A O 1
ATOM 841 N N . HIS A 1 107 ? 2.419 0.120 -1.787 1.00 95.06 107 HIS A N 1
ATOM 842 C CA . HIS A 1 107 ? 1.776 -0.301 -3.030 1.00 95.06 107 HIS A CA 1
ATOM 843 C C . HIS A 1 107 ? 2.776 -0.374 -4.193 1.00 95.06 107 HIS A C 1
ATOM 845 O O . HIS A 1 107 ? 2.774 -1.367 -4.913 1.00 95.06 107 HIS A O 1
ATOM 851 N N . ASP A 1 108 ? 3.659 0.615 -4.336 1.00 92.69 108 ASP A N 1
ATOM 852 C CA . ASP A 1 108 ? 4.674 0.654 -5.397 1.00 92.69 108 ASP A CA 1
ATOM 853 C C . ASP A 1 108 ? 5.719 -0.464 -5.248 1.00 92.69 108 ASP A C 1
ATOM 855 O O . ASP A 1 108 ? 6.235 -0.975 -6.242 1.00 92.69 108 ASP A O 1
ATOM 859 N N . ILE A 1 109 ? 5.991 -0.895 -4.012 1.00 93.38 109 ILE A N 1
ATOM 860 C CA . ILE A 1 109 ? 6.828 -2.069 -3.725 1.00 93.38 109 ILE A CA 1
ATOM 861 C C . ILE A 1 109 ? 6.153 -3.366 -4.196 1.00 93.38 109 ILE A C 1
ATOM 863 O O . ILE A 1 109 ? 6.807 -4.256 -4.741 1.00 93.38 109 ILE A O 1
ATOM 867 N N . VAL A 1 110 ? 4.845 -3.492 -3.973 1.00 95.69 110 VAL A N 1
ATOM 868 C CA . VAL A 1 110 ? 4.083 -4.710 -4.281 1.00 95.69 110 VAL A CA 1
ATOM 869 C C . VAL A 1 110 ? 3.701 -4.799 -5.764 1.00 95.69 110 VAL A C 1
ATOM 871 O O . VAL A 1 110 ? 3.678 -5.895 -6.324 1.00 95.69 110 VAL A O 1
ATOM 874 N N . TYR A 1 111 ? 3.421 -3.673 -6.419 1.00 93.12 111 TYR A N 1
ATOM 875 C CA . TYR A 1 111 ? 3.023 -3.582 -7.829 1.00 93.12 111 TYR A CA 1
ATOM 876 C C . TYR A 1 111 ? 4.154 -2.988 -8.690 1.00 93.12 111 TYR A C 1
ATOM 878 O O . TYR A 1 111 ? 4.001 -1.984 -9.383 1.00 93.12 111 TYR A O 1
ATOM 886 N N . ASP A 1 112 ? 5.309 -3.653 -8.671 1.00 82.44 112 ASP A N 1
ATOM 887 C CA . ASP A 1 112 ? 6.610 -3.131 -9.121 1.00 82.44 112 ASP A CA 1
ATOM 888 C C . ASP A 1 112 ? 6.871 -3.143 -10.645 1.00 82.44 112 ASP A C 1
ATOM 890 O O . ASP A 1 112 ? 7.904 -2.650 -11.103 1.00 82.44 112 ASP A O 1
ATOM 894 N N . ARG A 1 113 ? 5.981 -3.714 -11.469 1.00 72.50 113 ARG A N 1
ATOM 895 C CA . ARG A 1 113 ? 6.259 -3.972 -12.906 1.00 72.50 113 ARG A CA 1
ATOM 896 C C . ARG A 1 113 ? 5.524 -3.079 -13.904 1.00 72.50 113 ARG A C 1
ATOM 898 O O . ARG A 1 113 ? 5.533 -3.376 -15.098 1.00 72.50 113 ARG A O 1
ATOM 905 N N . GLY A 1 114 ? 4.867 -2.011 -13.451 1.00 64.88 114 GLY A N 1
ATOM 906 C CA . GLY A 1 114 ? 4.113 -1.092 -14.321 1.00 64.88 114 GLY A CA 1
ATOM 907 C C . GLY A 1 114 ? 2.816 -1.676 -14.906 1.00 64.88 114 GLY A C 1
ATOM 908 O O . GLY A 1 114 ? 2.111 -0.990 -15.647 1.00 64.88 114 GLY A O 1
ATOM 909 N N . TYR A 1 115 ? 2.474 -2.920 -14.556 1.00 71.88 115 TYR A N 1
ATOM 910 C CA . TYR A 1 115 ? 1.171 -3.528 -14.813 1.00 71.88 115 TYR A CA 1
ATOM 911 C C . TYR A 1 115 ? 0.337 -3.473 -13.540 1.00 71.88 115 TYR A C 1
ATOM 913 O O . TYR A 1 115 ? 0.709 -4.020 -12.506 1.00 71.88 115 TYR A O 1
ATOM 921 N N . TRP A 1 116 ? -0.813 -2.817 -13.637 1.00 76.12 116 TRP A N 1
ATOM 922 C CA . TRP A 1 116 ? -1.607 -2.395 -12.488 1.00 76.12 116 TRP A CA 1
ATOM 923 C C . TRP A 1 116 ? -2.166 -3.536 -11.626 1.00 76.12 116 TRP A C 1
ATOM 925 O O . TRP A 1 116 ? -2.455 -3.285 -10.468 1.00 76.12 116 TRP A O 1
ATOM 935 N N . ASN A 1 117 ? -2.325 -4.767 -12.134 1.00 86.94 117 ASN A N 1
ATOM 936 C CA . ASN A 1 117 ? -2.838 -5.919 -11.365 1.00 86.94 117 ASN A CA 1
ATOM 937 C C . ASN A 1 117 ? -1.797 -6.990 -11.033 1.00 86.94 117 ASN A C 1
ATOM 939 O O . ASN A 1 117 ? -2.176 -8.049 -10.536 1.00 86.94 117 ASN A O 1
ATOM 943 N N . TRP A 1 118 ? -0.518 -6.774 -11.336 1.00 92.56 118 TRP A N 1
ATOM 944 C CA . TRP A 1 118 ? 0.508 -7.783 -11.087 1.00 92.56 118 TRP A CA 1
ATOM 945 C C . TRP A 1 118 ? 1.022 -7.639 -9.662 1.00 92.56 118 TRP A C 1
ATOM 947 O O . TRP A 1 118 ? 1.872 -6.799 -9.386 1.00 92.56 118 TRP A O 1
ATOM 957 N N . PHE A 1 119 ? 0.497 -8.464 -8.765 1.00 95.56 119 PHE A N 1
ATOM 958 C CA . PHE A 1 119 ? 0.898 -8.469 -7.367 1.00 95.56 119 PHE A CA 1
ATOM 959 C C . PHE A 1 119 ? 2.149 -9.326 -7.187 1.00 95.56 119 PHE A C 1
ATOM 961 O O . PHE A 1 119 ? 2.112 -10.537 -7.424 1.00 95.56 119 PHE A O 1
ATOM 968 N N . ASN A 1 120 ? 3.248 -8.707 -6.758 1.00 95.81 120 ASN A N 1
ATOM 969 C CA . ASN A 1 120 ? 4.463 -9.400 -6.348 1.00 95.81 120 ASN A CA 1
ATOM 970 C C . ASN A 1 120 ? 4.224 -10.074 -4.991 1.00 95.81 120 ASN A C 1
ATOM 972 O O . ASN A 1 120 ? 4.251 -9.430 -3.940 1.00 95.81 120 ASN A O 1
ATOM 976 N N . SER A 1 121 ? 3.994 -11.387 -5.013 1.00 96.50 121 SER A N 1
ATOM 977 C CA . SER A 1 121 ? 3.652 -12.148 -3.812 1.00 96.50 121 SER A CA 1
ATOM 978 C C . SER A 1 121 ? 4.771 -12.208 -2.780 1.00 96.50 121 SER A C 1
ATOM 980 O O . SER A 1 121 ? 4.471 -12.280 -1.598 1.00 96.50 121 SER A O 1
ATOM 982 N N . TYR A 1 122 ? 6.036 -12.108 -3.194 1.00 94.44 122 TYR A N 1
ATOM 983 C CA . TYR A 1 122 ? 7.171 -12.094 -2.271 1.00 94.44 122 TYR A CA 1
ATOM 984 C C . TYR A 1 122 ? 7.242 -10.783 -1.497 1.00 94.44 122 TYR A C 1
ATOM 986 O O . TYR A 1 122 ? 7.432 -10.787 -0.284 1.00 94.44 122 TYR A O 1
ATOM 994 N N . ALA A 1 123 ? 7.059 -9.660 -2.192 1.00 95.62 123 ALA 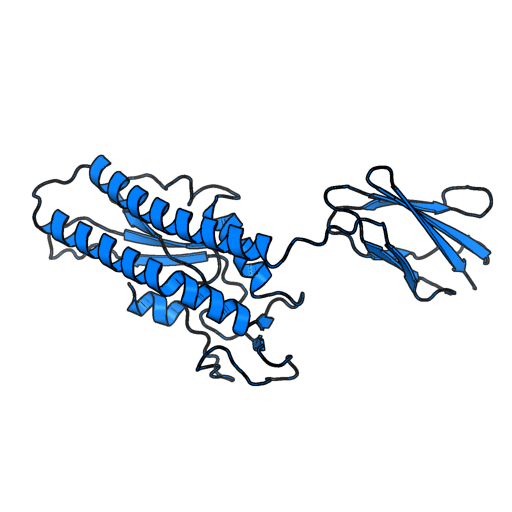A N 1
ATOM 995 C CA . ALA A 1 123 ? 7.031 -8.349 -1.559 1.00 95.62 123 ALA A CA 1
ATOM 996 C C . ALA A 1 123 ? 5.807 -8.197 -0.644 1.00 95.62 123 ALA A C 1
ATOM 998 O O . ALA A 1 123 ? 5.935 -7.761 0.498 1.00 95.62 123 ALA A O 1
ATOM 999 N N . GLY A 1 124 ? 4.630 -8.603 -1.131 1.00 97.19 124 GLY A N 1
ATOM 1000 C CA . GLY A 1 124 ? 3.396 -8.558 -0.354 1.00 97.19 124 GLY A CA 1
ATOM 1001 C C . GLY A 1 124 ? 3.461 -9.415 0.909 1.00 97.19 124 GLY A C 1
ATOM 1002 O O . GLY A 1 124 ? 3.097 -8.930 1.977 1.00 97.19 124 GLY A O 1
ATOM 1003 N N . ASP A 1 125 ? 3.931 -10.660 0.795 1.00 97.75 125 ASP A N 1
ATOM 1004 C CA . ASP A 1 125 ? 4.055 -11.589 1.923 1.00 97.75 125 ASP A CA 1
ATOM 1005 C C . ASP A 1 125 ? 5.066 -11.087 2.961 1.00 97.75 125 ASP A C 1
ATOM 1007 O O . ASP A 1 125 ? 4.749 -11.030 4.144 1.00 97.75 125 ASP A O 1
ATOM 1011 N N . PHE A 1 126 ? 6.219 -10.572 2.517 1.00 97.19 126 PHE A N 1
ATOM 1012 C CA . PHE A 1 126 ? 7.203 -9.947 3.403 1.00 97.19 126 PHE A CA 1
ATOM 1013 C C . PHE A 1 126 ? 6.613 -8.790 4.224 1.00 97.19 126 PHE A C 1
ATOM 1015 O O . PHE A 1 126 ? 6.798 -8.742 5.440 1.00 97.19 126 PHE A O 1
ATOM 1022 N N . ILE A 1 127 ? 5.896 -7.859 3.583 1.00 98.19 127 ILE A N 1
ATOM 1023 C CA . ILE A 1 127 ? 5.276 -6.721 4.282 1.00 98.19 127 ILE A CA 1
ATOM 1024 C C . ILE A 1 127 ? 4.174 -7.214 5.224 1.00 98.19 127 ILE A C 1
ATOM 1026 O O . ILE A 1 127 ? 4.069 -6.751 6.361 1.00 98.19 127 ILE A O 1
ATOM 1030 N N . ASN A 1 128 ? 3.354 -8.161 4.763 1.00 98.00 128 ASN A N 1
ATOM 1031 C CA . ASN A 1 128 ? 2.304 -8.747 5.579 1.00 98.00 128 ASN A CA 1
ATOM 1032 C C . ASN A 1 128 ? 2.880 -9.411 6.838 1.00 98.00 128 ASN A C 1
ATOM 1034 O O . ASN A 1 128 ? 2.351 -9.182 7.924 1.00 98.00 128 ASN A O 1
ATOM 1038 N N . ASP A 1 129 ? 3.951 -10.186 6.715 1.00 97.81 129 ASP A N 1
ATOM 1039 C CA . ASP A 1 129 ? 4.617 -10.834 7.844 1.00 97.81 129 ASP A CA 1
ATOM 1040 C C . ASP A 1 129 ? 5.271 -9.816 8.778 1.00 97.81 129 ASP A C 1
ATOM 1042 O O . ASP A 1 129 ? 5.126 -9.921 9.997 1.00 97.81 129 ASP A O 1
ATOM 1046 N N . TYR A 1 130 ? 5.908 -8.780 8.225 1.00 98.25 130 TYR A N 1
ATOM 1047 C CA . TYR A 1 130 ? 6.495 -7.691 9.009 1.00 98.25 130 TYR A CA 1
ATOM 1048 C C . TYR A 1 130 ? 5.446 -6.981 9.881 1.00 98.25 130 TYR A C 1
ATOM 1050 O O . TYR A 1 130 ? 5.688 -6.688 11.049 1.00 98.25 130 TYR A O 1
ATOM 1058 N N . PHE A 1 131 ? 4.241 -6.760 9.350 1.00 98.25 131 PHE A N 1
ATOM 1059 C CA . PHE A 1 131 ? 3.137 -6.131 10.079 1.00 98.25 131 PHE A CA 1
ATOM 1060 C C . PHE A 1 131 ? 2.334 -7.080 10.975 1.00 98.25 131 PHE A C 1
ATOM 1062 O O . PHE A 1 131 ? 1.459 -6.615 11.709 1.00 98.25 131 PHE A O 1
ATOM 1069 N N . ALA A 1 132 ? 2.588 -8.391 10.947 1.00 97.56 132 ALA A N 1
ATOM 1070 C CA . ALA A 1 132 ? 1.771 -9.360 11.671 1.00 97.56 132 ALA A CA 1
ATOM 1071 C C . ALA A 1 132 ? 1.774 -9.126 13.186 1.00 97.56 132 ALA A C 1
ATOM 1073 O O . ALA A 1 132 ? 0.704 -9.101 13.795 1.00 97.56 132 ALA A O 1
ATOM 1074 N N . GLU A 1 133 ? 2.946 -8.890 13.779 1.00 98.00 133 GLU A N 1
ATOM 1075 C CA . GLU A 1 133 ? 3.056 -8.641 15.217 1.00 98.00 133 GLU A CA 1
ATOM 1076 C C . GLU A 1 133 ? 2.334 -7.350 15.621 1.00 98.00 133 GLU A C 1
ATOM 1078 O O . GLU A 1 133 ? 1.499 -7.368 16.527 1.00 98.00 133 GLU A O 1
ATOM 1083 N N . THR A 1 134 ? 2.582 -6.246 14.911 1.00 98.50 134 THR A N 1
ATOM 1084 C CA . THR A 1 134 ? 1.922 -4.964 15.184 1.00 98.50 134 THR A CA 1
ATOM 1085 C C . THR A 1 134 ? 0.406 -5.071 15.035 1.00 98.50 134 THR A C 1
ATOM 1087 O O . THR A 1 134 ? -0.318 -4.559 15.886 1.00 98.50 134 THR A O 1
ATOM 1090 N N . ARG A 1 135 ? -0.115 -5.783 14.024 1.00 97.31 135 ARG A N 1
ATOM 1091 C CA . ARG A 1 135 ? -1.568 -6.010 13.894 1.00 97.31 135 ARG A CA 1
ATOM 1092 C C . ARG A 1 135 ? -2.148 -6.717 15.116 1.00 97.31 135 ARG A C 1
ATOM 1094 O O . ARG A 1 135 ? -3.172 -6.274 15.631 1.00 97.31 135 ARG A O 1
ATOM 1101 N N . GLU A 1 136 ? -1.493 -7.764 15.612 1.00 97.06 136 GLU A N 1
ATOM 1102 C CA . GLU A 1 136 ? -1.928 -8.454 16.834 1.00 97.06 136 GLU A CA 1
ATOM 1103 C C . GLU A 1 136 ? -1.885 -7.541 18.067 1.00 97.06 136 GLU A C 1
ATOM 1105 O O . GLU A 1 136 ? -2.815 -7.547 18.881 1.00 97.06 136 GLU A O 1
ATOM 1110 N N . GLN A 1 137 ? -0.865 -6.686 18.180 1.00 97.81 137 GLN A N 1
ATOM 1111 C CA . GLN A 1 137 ? -0.796 -5.682 19.243 1.00 97.81 137 GLN A CA 1
ATOM 1112 C C . GLN A 1 137 ? -1.943 -4.666 19.148 1.00 97.81 137 GLN A C 1
ATOM 1114 O O . GLN A 1 137 ? -2.573 -4.374 20.164 1.00 97.81 137 GLN A O 1
ATOM 1119 N N . VAL A 1 138 ? -2.278 -4.185 17.947 1.00 97.69 138 VAL A N 1
ATOM 1120 C CA . VAL A 1 138 ? -3.416 -3.279 17.716 1.00 97.69 138 VAL A CA 1
ATOM 1121 C C . VAL A 1 138 ? -4.730 -3.921 18.171 1.00 97.69 138 VAL A C 1
ATOM 1123 O O . VAL A 1 138 ? -5.499 -3.292 18.905 1.00 97.69 138 VAL A O 1
ATOM 1126 N N . TRP A 1 139 ? -4.979 -5.187 17.813 1.00 95.25 139 TRP A N 1
ATOM 1127 C CA . TRP A 1 139 ? -6.157 -5.920 18.293 1.00 95.25 139 TRP A CA 1
ATOM 1128 C C . TRP A 1 139 ? -6.183 -6.020 19.822 1.00 95.25 139 TRP A C 1
ATOM 1130 O O . TRP A 1 139 ? -7.231 -5.810 20.440 1.00 95.25 139 TRP A O 1
ATOM 1140 N N . GLY A 1 140 ? -5.032 -6.309 20.433 1.00 95.00 140 GLY A N 1
ATOM 1141 C CA . GLY A 1 140 ? -4.879 -6.426 21.880 1.00 95.00 140 GLY A CA 1
ATOM 1142 C C . GLY A 1 140 ? -5.120 -5.112 22.628 1.00 95.00 140 GLY A C 1
ATOM 1143 O O . GLY A 1 140 ? -5.862 -5.096 23.613 1.00 95.00 140 GLY A O 1
ATOM 1144 N N . ILE A 1 141 ? -4.541 -4.005 22.153 1.00 94.50 141 ILE A N 1
ATOM 1145 C CA . ILE A 1 141 ? -4.718 -2.665 22.734 1.00 94.50 141 ILE A CA 1
ATOM 1146 C C . ILE A 1 141 ? -6.186 -2.249 22.644 1.00 94.50 141 ILE A C 1
ATOM 1148 O O . ILE A 1 141 ? -6.777 -1.847 23.648 1.00 94.50 141 ILE A O 1
ATOM 1152 N N . PHE A 1 142 ? -6.809 -2.432 21.479 1.00 92.50 142 PHE A N 1
ATOM 1153 C CA . PHE A 1 142 ? -8.226 -2.145 21.291 1.00 92.50 142 PHE A CA 1
ATOM 1154 C C . PHE A 1 142 ? -9.114 -2.946 22.256 1.00 92.50 142 PHE A C 1
ATOM 1156 O O . PHE A 1 142 ? -9.974 -2.382 22.935 1.00 92.50 142 PHE A O 1
ATOM 1163 N N . ALA A 1 143 ? -8.887 -4.260 22.370 1.00 90.50 143 ALA A N 1
ATOM 1164 C CA . ALA A 1 143 ? -9.642 -5.115 23.284 1.00 90.50 143 ALA A CA 1
ATOM 1165 C C . ALA A 1 143 ? -9.460 -4.697 24.753 1.00 90.50 143 ALA A C 1
ATOM 1167 O O . ALA A 1 143 ? -10.424 -4.696 25.522 1.00 90.50 143 ALA A O 1
ATOM 1168 N N . LYS A 1 144 ? -8.242 -4.300 25.140 1.00 91.38 144 LYS A N 1
ATOM 1169 C CA . LYS A 1 144 ? -7.940 -3.796 26.483 1.00 91.38 144 LYS A CA 1
ATOM 1170 C C . LYS A 1 144 ? -8.722 -2.518 26.793 1.00 91.38 144 LYS A C 1
ATOM 1172 O O . LYS A 1 144 ? -9.331 -2.452 27.860 1.00 91.38 144 LYS A O 1
ATOM 1177 N N . TYR A 1 145 ? -8.747 -1.547 25.878 1.00 89.88 145 TYR A N 1
ATOM 1178 C CA . TYR A 1 145 ? -9.523 -0.318 26.061 1.00 89.88 145 TYR A CA 1
ATOM 1179 C C . TYR A 1 145 ? -11.018 -0.608 26.199 1.00 89.88 145 TYR A C 1
ATOM 1181 O O . TYR A 1 145 ? -11.635 -0.147 27.156 1.00 89.88 145 TYR A O 1
ATOM 1189 N N . LEU A 1 146 ? -11.584 -1.463 25.340 1.00 86.00 146 LEU A N 1
ATOM 1190 C CA . LEU A 1 146 ? -12.993 -1.851 25.455 1.00 86.00 146 LEU A CA 1
ATOM 1191 C C . LEU A 1 146 ? -13.328 -2.506 26.805 1.00 86.00 146 LEU A C 1
ATOM 1193 O O . LEU A 1 146 ? -14.355 -2.179 27.397 1.00 86.00 146 LEU A O 1
ATOM 1197 N N . LEU A 1 147 ? -12.474 -3.402 27.312 1.00 86.81 147 LEU A N 1
ATOM 1198 C CA . LEU A 1 147 ? -12.669 -4.034 28.624 1.00 86.81 147 LEU A CA 1
ATOM 1199 C C . LEU A 1 147 ? -12.574 -3.020 29.770 1.00 86.81 147 LEU A C 1
ATOM 1201 O O . LEU A 1 147 ? -13.389 -3.049 30.690 1.00 86.81 147 LEU A O 1
ATOM 1205 N N . MET A 1 148 ? -11.594 -2.115 29.717 1.00 86.94 148 MET A N 1
ATOM 1206 C CA . MET A 1 148 ? -11.440 -1.054 30.715 1.00 86.94 148 MET A CA 1
ATOM 1207 C C . MET A 1 148 ? -12.671 -0.144 30.744 1.00 86.94 148 MET A C 1
ATOM 1209 O O . MET A 1 148 ? -13.212 0.135 31.812 1.00 86.94 148 MET A O 1
ATOM 1213 N N . TRP A 1 149 ? -13.151 0.257 29.572 1.00 86.56 149 TRP A N 1
ATOM 1214 C CA . TRP A 1 149 ? -14.298 1.141 29.412 1.00 86.56 149 TRP A CA 1
ATOM 1215 C C . TRP A 1 149 ? -15.625 0.493 29.808 1.00 86.56 149 TRP A C 1
ATOM 1217 O O . TRP A 1 149 ? -16.474 1.153 30.397 1.00 86.56 149 TRP A O 1
ATOM 1227 N N . GLN A 1 150 ? -15.786 -0.817 29.598 1.00 81.44 150 GLN A N 1
ATOM 1228 C CA . GLN A 1 150 ? -16.929 -1.580 30.120 1.00 81.44 150 GLN A CA 1
ATOM 1229 C C . GLN A 1 150 ? -17.053 -1.524 31.648 1.00 81.44 150 GLN A C 1
ATOM 1231 O O . GLN A 1 150 ? -18.152 -1.648 32.189 1.00 81.44 150 GLN A O 1
ATOM 1236 N N . MET A 1 151 ? -15.934 -1.360 32.354 1.00 83.94 151 MET A N 1
ATOM 1237 C CA . MET A 1 151 ? -15.898 -1.296 33.816 1.00 83.94 151 MET A CA 1
ATOM 1238 C C . MET A 1 151 ? -16.050 0.131 34.360 1.00 83.94 151 MET A C 1
ATOM 1240 O O . MET A 1 151 ? -16.198 0.311 35.572 1.00 83.94 151 MET A O 1
ATOM 1244 N N . GLN A 1 152 ? -16.002 1.141 33.493 1.00 82.50 152 GLN A N 1
ATOM 1245 C CA . GLN A 1 152 ? -16.101 2.547 33.861 1.00 82.50 152 GLN A CA 1
ATOM 1246 C C . GLN A 1 152 ? -17.527 3.062 33.664 1.00 82.50 152 GLN A C 1
ATOM 1248 O O . GLN A 1 152 ? -18.256 2.650 32.767 1.00 82.50 152 GLN A O 1
ATOM 1253 N N . LYS A 1 153 ? -17.948 3.974 34.545 1.00 74.00 153 LYS A N 1
ATOM 1254 C CA . LYS A 1 153 ? -19.294 4.559 34.493 1.00 74.00 153 LYS A CA 1
ATOM 1255 C C . LYS A 1 153 ? -19.406 5.659 33.432 1.00 74.00 153 LYS A C 1
ATOM 1257 O O . LYS A 1 153 ? -20.462 5.811 32.830 1.00 74.00 153 LYS A O 1
ATOM 1262 N N . GLU A 1 154 ? -18.334 6.422 33.249 1.00 81.12 154 GLU A N 1
ATOM 1263 C CA . GLU A 1 154 ? -18.202 7.525 32.297 1.00 81.12 154 GLU A CA 1
ATOM 1264 C C . GLU A 1 154 ? -16.765 7.522 31.770 1.00 81.12 154 GLU A C 1
ATOM 1266 O O . GLU A 1 154 ? -15.845 7.226 32.535 1.00 81.12 154 GLU A O 1
ATOM 1271 N N . ILE A 1 155 ? -16.595 7.839 30.486 1.00 84.06 155 ILE A N 1
ATOM 1272 C CA . ILE A 1 155 ? -15.300 7.944 29.803 1.00 84.06 155 ILE A CA 1
ATOM 1273 C C . ILE A 1 155 ? -15.250 9.298 29.118 1.00 84.06 155 ILE A C 1
ATOM 1275 O O . ILE A 1 155 ? -16.209 9.706 28.456 1.00 84.06 155 ILE A O 1
ATOM 1279 N N . SER A 1 156 ? -14.148 10.007 29.312 1.00 86.44 156 SER A N 1
ATOM 1280 C CA . SER A 1 156 ? -13.936 11.319 28.713 1.00 86.44 156 SER A CA 1
ATOM 1281 C C . SER A 1 156 ? -13.522 11.206 27.244 1.00 86.44 156 SER A C 1
ATOM 1283 O O . SER A 1 156 ? -12.893 10.234 26.830 1.00 86.44 156 SER A O 1
ATOM 1285 N N . SER A 1 157 ? -13.822 12.231 26.440 1.00 85.44 157 SER A N 1
ATOM 1286 C CA . SER A 1 157 ? -13.319 12.304 25.060 1.00 85.44 157 SER A CA 1
ATOM 1287 C C . SER A 1 157 ? -11.787 12.299 25.002 1.00 85.44 157 SER A C 1
ATOM 1289 O O . SER A 1 157 ? -11.231 11.754 24.060 1.00 85.44 157 SER A O 1
ATOM 1291 N N . GLU A 1 158 ? -11.112 12.850 26.015 1.00 88.94 158 GLU A N 1
ATOM 1292 C CA . GLU A 1 158 ? -9.646 12.856 26.129 1.00 88.94 158 GLU A CA 1
ATOM 1293 C C . GLU A 1 158 ? -9.075 11.438 26.267 1.00 88.94 158 GLU A C 1
ATOM 1295 O O . GLU A 1 158 ? -8.093 11.109 25.611 1.00 88.94 158 GLU A O 1
ATOM 1300 N N . GLU A 1 159 ? -9.714 10.569 27.056 1.00 89.38 159 GLU A N 1
ATOM 1301 C CA . GLU A 1 159 ? -9.300 9.164 27.185 1.00 89.38 159 GLU A CA 1
ATOM 1302 C C . GLU A 1 159 ? -9.498 8.374 25.887 1.00 89.38 159 GLU A C 1
ATOM 1304 O O . GLU A 1 159 ? -8.690 7.500 25.575 1.00 89.38 159 GLU A O 1
ATOM 1309 N N . ILE A 1 160 ? -10.554 8.674 25.125 1.00 88.81 160 ILE A N 1
ATOM 1310 C CA . ILE A 1 160 ? -10.791 8.042 23.819 1.00 88.81 160 ILE A CA 1
ATOM 1311 C C . ILE A 1 160 ? -9.738 8.506 22.811 1.00 88.81 160 ILE A C 1
ATOM 1313 O O . ILE A 1 160 ? -9.154 7.672 22.128 1.00 88.81 160 ILE A O 1
ATOM 1317 N N . VAL A 1 161 ? -9.459 9.812 22.756 1.00 91.00 161 VAL A N 1
ATOM 1318 C CA . VAL A 1 161 ? -8.415 10.372 21.883 1.00 91.00 161 VAL A CA 1
ATOM 1319 C C . VAL A 1 161 ? -7.048 9.787 22.231 1.00 91.00 161 VAL A C 1
ATOM 1321 O O . VAL A 1 161 ? -6.334 9.357 21.337 1.00 91.00 161 VAL A O 1
ATOM 1324 N N . GLN A 1 162 ? -6.709 9.659 23.517 1.00 91.56 162 GLN A N 1
ATOM 1325 C CA . GLN A 1 162 ? -5.450 9.028 23.922 1.00 91.56 162 GLN A CA 1
ATOM 1326 C C . GLN A 1 162 ? -5.356 7.565 23.460 1.00 91.56 162 GLN A C 1
ATOM 1328 O O . GLN A 1 162 ? -4.294 7.119 23.035 1.00 91.56 162 GLN A O 1
ATOM 1333 N N . ALA A 1 163 ? -6.460 6.813 23.517 1.00 91.56 163 ALA A N 1
ATOM 1334 C CA . ALA A 1 163 ? -6.497 5.440 23.020 1.00 91.56 163 ALA A CA 1
ATOM 1335 C C . ALA A 1 163 ? -6.294 5.353 21.496 1.00 91.56 163 ALA A C 1
ATOM 1337 O O . ALA A 1 163 ? -5.655 4.413 21.020 1.00 91.56 163 ALA A O 1
ATOM 1338 N N . GLU A 1 164 ? -6.830 6.315 20.737 1.00 93.38 164 GLU A N 1
ATOM 1339 C CA . GLU A 1 164 ? -6.573 6.451 19.296 1.00 93.38 164 GLU A CA 1
ATOM 1340 C C . GLU A 1 164 ? -5.103 6.770 19.032 1.00 93.38 164 GLU A C 1
ATOM 1342 O O . GLU A 1 164 ? -4.461 6.069 18.250 1.00 93.38 164 GLU A O 1
ATOM 1347 N N . ASP A 1 165 ? -4.563 7.775 19.723 1.00 94.19 165 ASP A N 1
ATOM 1348 C CA . ASP A 1 165 ? -3.188 8.245 19.557 1.00 94.19 165 ASP A CA 1
ATOM 1349 C C . ASP A 1 165 ? -2.160 7.148 19.873 1.00 94.19 165 ASP A C 1
ATOM 1351 O O . ASP A 1 165 ? -1.176 7.000 19.143 1.00 94.19 165 ASP A O 1
ATOM 1355 N N . ASP A 1 166 ? -2.395 6.337 20.910 1.00 95.31 166 ASP A N 1
ATOM 1356 C CA . ASP A 1 166 ? -1.538 5.195 21.255 1.00 95.31 166 ASP A CA 1
ATOM 1357 C C . ASP A 1 166 ? -1.445 4.184 20.099 1.00 95.31 166 ASP A C 1
ATOM 1359 O O . ASP A 1 166 ? -0.363 3.688 19.772 1.00 95.31 166 ASP A O 1
ATOM 1363 N N . ILE A 1 167 ? -2.582 3.873 19.465 1.00 97.12 167 ILE A N 1
ATOM 1364 C CA . ILE A 1 167 ? -2.640 2.923 18.349 1.00 97.12 167 ILE A CA 1
ATOM 1365 C C . ILE A 1 167 ? -2.029 3.544 17.090 1.00 97.12 167 ILE A C 1
ATOM 1367 O O . ILE A 1 167 ? -1.249 2.885 16.403 1.00 97.12 167 ILE A O 1
ATOM 1371 N N . ILE A 1 168 ? -2.347 4.807 16.798 1.00 96.94 168 ILE A N 1
ATOM 1372 C CA . ILE A 1 168 ? -1.783 5.554 15.667 1.00 96.94 168 ILE A CA 1
ATOM 1373 C C . ILE A 1 168 ? -0.261 5.612 15.763 1.00 96.94 168 ILE A C 1
ATOM 1375 O O . ILE A 1 168 ? 0.411 5.339 14.771 1.00 96.94 168 ILE A O 1
ATOM 1379 N N . SER A 1 169 ? 0.280 5.910 16.945 1.00 97.19 169 SER A N 1
ATOM 1380 C CA . SER A 1 169 ? 1.727 5.999 17.166 1.00 97.19 169 SER A CA 1
ATOM 1381 C C . SER A 1 169 ? 2.406 4.654 16.930 1.00 97.19 169 SER A C 1
ATOM 1383 O O . SER A 1 169 ? 3.358 4.586 16.159 1.00 97.19 169 SER A O 1
ATOM 1385 N N . LEU A 1 170 ? 1.866 3.569 17.495 1.00 98.31 170 LEU A N 1
ATOM 1386 C CA . LEU A 1 170 ? 2.394 2.216 17.293 1.00 98.31 170 LEU A CA 1
ATOM 1387 C C . LEU A 1 170 ? 2.430 1.821 15.806 1.00 98.31 170 LEU A C 1
ATOM 1389 O O . LEU A 1 170 ? 3.422 1.279 15.308 1.00 98.31 170 LEU A O 1
ATOM 1393 N N . VAL A 1 171 ? 1.337 2.082 15.084 1.00 98.44 171 VAL A N 1
ATOM 1394 C CA . VAL A 1 171 ? 1.262 1.775 13.652 1.00 98.44 171 VAL A CA 1
ATOM 1395 C C . VAL A 1 171 ? 2.222 2.672 12.871 1.00 98.44 171 VAL A C 1
ATOM 1397 O O . VAL A 1 171 ? 2.980 2.169 12.047 1.00 98.44 171 VAL A O 1
ATOM 1400 N N . GLY A 1 172 ? 2.253 3.974 13.156 1.00 98.06 172 GLY A N 1
ATOM 1401 C CA . GLY A 1 172 ? 3.137 4.931 12.492 1.00 98.06 172 GLY A CA 1
ATOM 1402 C C . GLY A 1 172 ? 4.620 4.601 12.661 1.00 98.06 172 GLY A C 1
ATOM 1403 O O . GLY A 1 172 ? 5.360 4.615 11.681 1.00 98.06 172 GLY A O 1
ATOM 1404 N N . GLU A 1 173 ? 5.044 4.218 13.866 1.00 98.19 173 GLU A N 1
ATOM 1405 C CA . GLU A 1 173 ? 6.412 3.764 14.141 1.00 98.19 173 GLU A CA 1
ATOM 1406 C C . GLU A 1 173 ? 6.772 2.531 13.302 1.00 98.19 173 GLU A C 1
ATOM 1408 O O . GLU A 1 173 ? 7.800 2.524 12.627 1.00 98.19 173 GLU A O 1
ATOM 1413 N N . THR A 1 174 ? 5.884 1.532 13.249 1.00 98.38 174 THR A N 1
ATOM 1414 C CA . THR A 1 174 ? 6.108 0.306 12.459 1.00 98.38 174 THR A CA 1
ATOM 1415 C C . THR A 1 174 ? 6.253 0.613 10.962 1.00 98.38 174 THR A C 1
ATOM 1417 O O . THR A 1 174 ? 7.111 0.051 10.278 1.00 98.38 174 THR A O 1
ATOM 1420 N N . TYR A 1 175 ? 5.428 1.521 10.434 1.00 98.31 175 TYR A N 1
ATOM 1421 C CA . TYR A 1 175 ? 5.521 1.960 9.041 1.00 98.31 175 TYR A CA 1
ATOM 1422 C C . TYR A 1 175 ? 6.832 2.703 8.764 1.00 98.31 175 TYR A C 1
ATOM 1424 O O . TYR A 1 175 ? 7.519 2.386 7.793 1.00 98.31 175 TYR A O 1
ATOM 1432 N N . ALA A 1 176 ? 7.219 3.639 9.636 1.00 97.75 176 ALA A N 1
ATOM 1433 C CA . ALA A 1 176 ? 8.467 4.385 9.509 1.00 97.75 176 ALA A CA 1
ATOM 1434 C C . ALA A 1 176 ? 9.703 3.469 9.551 1.00 97.75 176 ALA A C 1
ATOM 1436 O O . A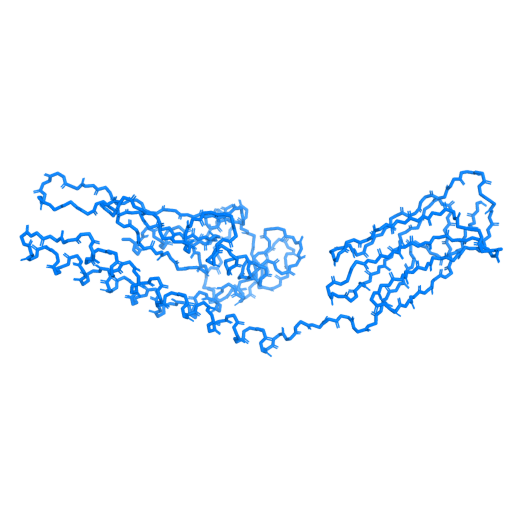LA A 1 176 ? 10.655 3.673 8.791 1.00 97.75 176 ALA A O 1
ATOM 1437 N N . GLU A 1 177 ? 9.691 2.443 10.405 1.00 98.00 177 GLU A N 1
ATOM 1438 C CA . GLU A 1 177 ? 10.756 1.441 10.472 1.00 98.00 177 GLU A CA 1
ATOM 1439 C C . GLU A 1 177 ? 10.861 0.634 9.175 1.00 98.00 177 GLU A C 1
ATOM 1441 O O . GLU A 1 177 ? 11.954 0.533 8.606 1.00 98.00 177 GLU A O 1
ATOM 1446 N N . LEU A 1 178 ? 9.737 0.118 8.662 1.00 97.12 178 LEU A N 1
ATOM 1447 C CA . LEU A 1 178 ? 9.709 -0.616 7.397 1.00 97.12 178 LEU A CA 1
ATOM 1448 C C . LEU A 1 178 ? 10.194 0.249 6.230 1.00 97.12 178 LEU A C 1
ATOM 1450 O O . LEU A 1 178 ? 11.023 -0.196 5.434 1.00 97.12 178 LEU A O 1
ATOM 1454 N N . HIS A 1 179 ? 9.716 1.491 6.148 1.00 96.56 179 HIS A N 1
ATOM 1455 C CA . HIS A 1 179 ? 10.145 2.460 5.145 1.00 96.56 179 HIS A CA 1
ATOM 1456 C C . HIS A 1 179 ? 11.662 2.661 5.206 1.00 96.56 179 HIS A C 1
ATOM 1458 O O . HIS A 1 179 ? 12.359 2.516 4.197 1.00 96.56 179 HIS A O 1
ATOM 1464 N N . GLY A 1 180 ? 12.195 2.953 6.396 1.00 94.69 180 GLY A N 1
ATOM 1465 C CA . GLY A 1 180 ? 13.625 3.163 6.605 1.00 94.69 180 GLY A CA 1
ATOM 1466 C C . GLY A 1 180 ? 14.468 1.943 6.228 1.00 94.69 180 GLY A C 1
ATOM 1467 O O . GLY A 1 180 ? 15.513 2.092 5.590 1.00 94.69 180 GLY A O 1
ATOM 1468 N N . LEU A 1 181 ? 14.006 0.735 6.570 1.00 94.06 181 LEU A N 1
ATOM 1469 C CA . LEU A 1 181 ? 14.641 -0.518 6.159 1.00 94.06 181 LEU A CA 1
ATOM 1470 C C . LEU A 1 181 ? 14.647 -0.663 4.636 1.00 94.06 181 LEU A C 1
ATOM 1472 O O . LEU A 1 181 ? 15.700 -0.919 4.054 1.00 94.06 181 LEU A O 1
ATOM 1476 N N . TRP A 1 182 ? 13.505 -0.450 3.983 1.00 90.75 182 TRP A N 1
ATOM 1477 C CA . TRP A 1 182 ? 13.390 -0.620 2.539 1.00 90.75 182 TRP A CA 1
ATOM 1478 C C . TRP A 1 182 ? 14.278 0.356 1.766 1.00 90.75 182 TRP A C 1
ATOM 1480 O O . TRP A 1 182 ? 15.036 -0.068 0.895 1.00 90.75 182 TRP A O 1
ATOM 1490 N N . VAL A 1 183 ? 14.246 1.645 2.121 1.00 88.94 183 VAL A N 1
ATOM 1491 C CA . VAL A 1 183 ? 15.081 2.684 1.493 1.00 88.94 183 VAL A CA 1
ATOM 1492 C C . VAL A 1 183 ? 16.573 2.402 1.681 1.00 88.94 183 VAL A C 1
ATOM 1494 O O . VAL A 1 183 ? 17.374 2.706 0.797 1.00 88.94 183 VAL A O 1
ATOM 1497 N N . ARG A 1 184 ? 16.967 1.806 2.813 1.00 88.12 184 ARG A N 1
ATOM 1498 C CA . ARG A 1 184 ? 18.365 1.444 3.074 1.00 88.12 184 ARG A CA 1
ATOM 1499 C C . ARG A 1 184 ? 18.841 0.280 2.203 1.00 88.12 184 ARG A C 1
ATOM 1501 O O . ARG A 1 184 ? 19.963 0.334 1.707 1.00 88.12 184 ARG A O 1
ATOM 1508 N N . GLU A 1 185 ? 18.024 -0.760 2.043 1.00 86.62 185 GLU A N 1
ATOM 1509 C CA . GLU A 1 185 ? 18.385 -1.951 1.256 1.00 86.62 185 GLU A CA 1
ATOM 1510 C C . GLU A 1 185 ? 18.223 -1.728 -0.259 1.00 86.62 185 GLU A C 1
ATOM 1512 O O . GLU A 1 185 ? 18.966 -2.300 -1.057 1.00 86.62 185 GLU A O 1
ATOM 1517 N N . HIS A 1 186 ? 17.300 -0.849 -0.658 1.00 77.56 186 HIS A N 1
ATOM 1518 C CA . HIS A 1 186 ? 17.037 -0.468 -2.046 1.00 77.56 186 HIS A CA 1
ATOM 1519 C C . HIS A 1 186 ? 17.268 1.034 -2.227 1.00 77.56 186 HIS A C 1
ATOM 1521 O O . HIS A 1 186 ? 16.308 1.785 -2.434 1.00 77.56 186 HIS A O 1
ATOM 1527 N N . PRO A 1 187 ? 18.526 1.509 -2.146 1.00 59.47 187 PRO A N 1
ATOM 1528 C CA . PRO A 1 187 ? 18.802 2.917 -2.354 1.00 59.47 187 PRO A CA 1
ATOM 1529 C C . PRO A 1 187 ? 18.288 3.298 -3.738 1.00 59.47 187 PRO A C 1
ATOM 1531 O O . PRO A 1 187 ? 18.663 2.678 -4.736 1.00 59.47 187 PRO A O 1
ATOM 1534 N N . VAL A 1 188 ? 17.418 4.310 -3.788 1.00 55.81 188 VAL A N 1
ATOM 1535 C CA . VAL A 1 188 ? 16.946 4.881 -5.049 1.00 55.81 188 VAL A CA 1
ATOM 1536 C C . VAL A 1 188 ? 18.184 5.229 -5.865 1.00 55.81 188 VAL A C 1
ATOM 1538 O O . VAL A 1 188 ? 18.943 6.137 -5.515 1.00 55.81 188 VAL A O 1
ATOM 1541 N N . VAL A 1 189 ? 18.413 4.478 -6.943 1.00 50.62 189 VAL A N 1
ATOM 1542 C CA . VAL A 1 189 ? 19.476 4.776 -7.897 1.00 50.62 189 VAL A CA 1
ATOM 1543 C C . VAL A 1 189 ? 18.987 5.972 -8.692 1.00 50.62 189 VAL A C 1
ATOM 1545 O O . VAL A 1 189 ? 18.375 5.834 -9.746 1.00 50.62 189 VAL A O 1
ATOM 1548 N N . VAL A 1 190 ? 19.203 7.167 -8.148 1.00 52.16 190 VAL A N 1
ATOM 1549 C CA . VAL A 1 190 ? 19.018 8.403 -8.902 1.00 52.16 190 VAL A CA 1
ATOM 1550 C C . VAL A 1 190 ? 19.983 8.315 -10.085 1.00 52.16 190 VAL A C 1
ATOM 1552 O O . VAL A 1 190 ? 21.189 8.174 -9.848 1.00 52.16 190 VAL A O 1
ATOM 1555 N N . PRO A 1 191 ? 19.504 8.353 -11.344 1.00 49.94 191 PRO A N 1
ATOM 1556 C CA . PRO A 1 191 ? 20.397 8.375 -12.491 1.00 49.94 191 PRO A CA 1
ATOM 1557 C C . PRO A 1 191 ? 21.334 9.572 -12.330 1.00 49.94 191 PRO A C 1
ATOM 1559 O O . PRO A 1 191 ? 20.888 10.713 -12.379 1.00 49.94 191 PRO A O 1
ATOM 1562 N N . GLN A 1 192 ? 22.624 9.334 -12.079 1.00 57.84 192 GLN A N 1
ATOM 1563 C CA . GLN A 1 192 ? 23.595 10.431 -11.962 1.00 57.84 192 GLN A CA 1
ATOM 1564 C C . GLN A 1 192 ? 23.885 11.071 -13.327 1.00 57.84 192 GLN A C 1
ATOM 1566 O O . GLN A 1 192 ? 24.403 12.184 -13.398 1.00 57.84 192 GLN A O 1
ATOM 1571 N N . GLU A 1 193 ? 23.524 10.382 -14.413 1.00 71.38 193 GLU A N 1
ATOM 1572 C CA . GLU A 1 193 ? 23.735 10.811 -15.788 1.00 71.38 193 GLU A CA 1
ATOM 1573 C C . GLU A 1 193 ? 22.423 10.761 -16.578 1.00 71.38 193 GLU A C 1
ATOM 1575 O O . GLU A 1 193 ? 21.637 9.821 -16.458 1.00 71.38 193 GLU A O 1
ATOM 1580 N N . ILE A 1 194 ? 22.199 11.777 -17.416 1.00 85.88 194 ILE A N 1
ATOM 1581 C CA . ILE A 1 194 ? 21.075 11.801 -18.355 1.00 85.88 194 ILE A CA 1
ATOM 1582 C C . ILE A 1 194 ? 21.352 10.762 -19.445 1.00 85.88 194 ILE A C 1
ATOM 1584 O O . ILE A 1 194 ? 22.301 10.916 -20.218 1.00 85.88 194 ILE A O 1
ATOM 1588 N N . THR A 1 195 ? 20.500 9.747 -19.571 1.00 89.94 195 THR A N 1
ATOM 1589 C CA . THR A 1 195 ? 20.514 8.869 -20.750 1.00 89.94 195 THR A CA 1
ATOM 1590 C C . THR A 1 195 ? 19.586 9.440 -21.810 1.00 89.94 195 THR A C 1
ATOM 1592 O O . THR A 1 195 ? 18.489 9.883 -21.481 1.00 89.94 195 THR A O 1
ATOM 1595 N N . LEU A 1 196 ? 20.002 9.421 -23.076 1.00 95.00 196 LEU A N 1
ATOM 1596 C CA . LEU A 1 196 ? 19.191 9.871 -24.205 1.00 95.00 196 LEU A CA 1
ATOM 1597 C C . LEU A 1 196 ? 19.440 8.956 -25.404 1.00 95.00 196 LEU A C 1
ATOM 1599 O O . LEU A 1 196 ? 20.576 8.829 -25.859 1.00 95.00 196 LEU A O 1
ATOM 1603 N N . SER A 1 197 ? 18.385 8.335 -25.918 1.00 96.06 197 SER A N 1
ATOM 1604 C CA . SER A 1 197 ? 18.433 7.441 -27.072 1.00 96.06 197 SER A CA 1
ATOM 1605 C C . SER A 1 197 ? 17.269 7.731 -28.027 1.00 96.06 197 SER A C 1
ATOM 1607 O O . SER A 1 197 ? 16.342 8.467 -27.690 1.00 96.06 197 SER A O 1
ATOM 1609 N N . ALA A 1 198 ? 17.337 7.203 -29.250 1.00 96.12 198 ALA A N 1
ATOM 1610 C CA . ALA A 1 198 ? 16.253 7.325 -30.217 1.00 96.12 198 ALA A CA 1
ATOM 1611 C C . ALA A 1 198 ? 16.079 6.031 -31.016 1.00 96.12 198 ALA A C 1
ATOM 1613 O O . ALA A 1 198 ? 17.071 5.514 -31.537 1.00 96.12 198 ALA A O 1
ATOM 1614 N N . GLN A 1 199 ? 14.846 5.524 -31.116 1.00 94.62 199 GLN A N 1
ATOM 1615 C CA . GLN A 1 199 ? 14.507 4.298 -31.841 1.00 94.62 199 GLN A CA 1
ATOM 1616 C C . GLN A 1 199 ? 13.157 4.416 -32.591 1.00 94.62 199 GLN A C 1
ATOM 1618 O O . GLN A 1 199 ? 12.159 4.830 -31.997 1.00 94.62 199 GLN A O 1
ATOM 1623 N N . PRO A 1 200 ? 13.081 4.025 -33.881 1.00 95.00 200 PRO A N 1
ATOM 1624 C CA . PRO A 1 200 ? 14.209 3.660 -34.738 1.00 95.00 200 PRO A CA 1
ATOM 1625 C C . PRO A 1 200 ? 15.087 4.881 -35.048 1.00 95.00 200 PRO A C 1
ATOM 1627 O O . PRO A 1 200 ? 14.613 6.010 -35.091 1.00 95.00 200 PRO A O 1
ATOM 1630 N N . ASN A 1 201 ? 16.379 4.668 -35.279 1.00 94.50 201 ASN A N 1
ATOM 1631 C CA . ASN A 1 201 ? 17.277 5.728 -35.728 1.00 94.50 201 ASN A CA 1
ATOM 1632 C C . ASN A 1 201 ? 18.390 5.123 -36.600 1.00 94.50 201 ASN A C 1
ATOM 1634 O O . ASN A 1 201 ? 19.296 4.489 -36.054 1.00 94.50 201 ASN A O 1
ATOM 1638 N N . PRO A 1 202 ? 18.350 5.276 -37.939 1.00 96.50 202 PRO A N 1
ATOM 1639 C CA . PRO A 1 202 ? 17.514 6.208 -38.711 1.00 96.50 202 PRO A CA 1
ATOM 1640 C C . PRO A 1 202 ? 16.009 5.895 -38.757 1.00 96.50 202 PRO A C 1
ATOM 1642 O O . PRO A 1 202 ? 15.603 4.759 -38.534 1.00 96.50 202 PRO A O 1
ATOM 1645 N N . PHE A 1 203 ? 15.192 6.897 -39.097 1.00 97.06 203 PHE A N 1
ATOM 1646 C CA . PHE A 1 203 ? 13.728 6.794 -39.175 1.00 97.06 203 PHE A CA 1
ATOM 1647 C C . PHE A 1 203 ? 13.143 7.569 -40.362 1.00 97.06 203 PHE A C 1
ATOM 1649 O O . PHE A 1 203 ? 13.801 8.454 -40.907 1.00 97.06 203 PHE A O 1
ATOM 1656 N N . ASN A 1 204 ? 11.902 7.254 -40.752 1.00 90.62 204 ASN A N 1
ATOM 1657 C CA . ASN A 1 204 ? 11.240 7.846 -41.924 1.00 90.62 204 ASN A CA 1
ATOM 1658 C C . ASN A 1 204 ? 10.013 8.720 -41.623 1.00 90.62 204 ASN A C 1
ATOM 1660 O O . ASN A 1 204 ? 9.801 9.722 -42.305 1.00 90.62 204 ASN A O 1
ATOM 1664 N N . ALA A 1 205 ? 9.228 8.374 -40.601 1.00 91.94 205 ALA A N 1
ATOM 1665 C CA . ALA A 1 205 ? 8.001 9.077 -40.228 1.00 91.94 205 ALA A CA 1
ATOM 1666 C C . ALA A 1 205 ? 8.046 9.601 -38.788 1.00 91.94 205 ALA A C 1
ATOM 1668 O O . ALA A 1 205 ? 7.726 10.761 -38.543 1.00 91.94 205 ALA A O 1
ATOM 1669 N N . SER A 1 206 ? 8.475 8.768 -37.843 1.00 96.00 206 SER A N 1
ATOM 1670 C CA . SER A 1 206 ? 8.634 9.140 -36.439 1.00 96.00 206 SER A CA 1
ATOM 1671 C C . SER A 1 206 ? 9.742 8.331 -35.770 1.00 96.00 206 SER A C 1
ATOM 1673 O O . SER A 1 206 ? 10.120 7.260 -36.245 1.00 96.00 206 SER A O 1
ATOM 1675 N N . THR A 1 207 ? 10.264 8.857 -34.666 1.00 97.06 207 THR A N 1
ATOM 1676 C CA . THR A 1 207 ? 11.169 8.148 -33.754 1.00 97.06 207 THR A CA 1
ATOM 1677 C C . THR A 1 207 ? 10.683 8.343 -32.327 1.00 97.06 207 THR A C 1
ATOM 1679 O O . THR A 1 207 ? 10.194 9.419 -31.973 1.00 97.06 207 THR A O 1
ATOM 1682 N N . VAL A 1 208 ? 10.836 7.320 -31.494 1.00 97.50 208 VAL A N 1
ATOM 1683 C CA . VAL A 1 208 ? 10.708 7.450 -30.041 1.00 97.50 208 VAL A CA 1
ATOM 1684 C C . VAL A 1 208 ? 12.045 7.950 -29.516 1.00 97.50 208 VAL A C 1
ATOM 1686 O O . VAL A 1 208 ? 13.082 7.410 -29.884 1.00 97.50 208 VAL A O 1
ATOM 1689 N N . ILE A 1 209 ? 12.029 9.017 -28.728 1.00 97.12 209 ILE A N 1
ATOM 1690 C CA . ILE A 1 209 ? 13.180 9.541 -27.999 1.00 97.12 209 ILE A CA 1
ATOM 1691 C C . ILE A 1 209 ? 13.018 9.072 -26.558 1.00 97.12 209 ILE A C 1
ATOM 1693 O O . ILE A 1 209 ? 12.095 9.521 -25.883 1.00 97.12 209 ILE A O 1
ATOM 1697 N N . GLU A 1 210 ? 13.881 8.172 -26.106 1.00 95.12 210 GLU A N 1
ATOM 1698 C CA . GLU A 1 210 ? 13.854 7.612 -24.751 1.00 95.12 210 GLU A CA 1
ATOM 1699 C C . GLU A 1 210 ? 14.903 8.305 -23.889 1.00 95.12 210 GLU A C 1
ATOM 1701 O O . GLU A 1 210 ? 16.025 8.562 -24.343 1.00 95.12 210 GLU A O 1
ATOM 1706 N N . PHE A 1 211 ? 14.553 8.616 -22.646 1.00 91.94 211 PHE A N 1
ATOM 1707 C CA . PHE A 1 211 ? 15.448 9.306 -21.733 1.00 91.94 211 PHE A CA 1
ATOM 1708 C C . PHE A 1 211 ? 15.177 8.966 -20.273 1.00 91.94 211 PHE A C 1
ATOM 1710 O O . PHE A 1 211 ? 14.070 8.603 -19.898 1.00 91.94 211 PHE A O 1
ATOM 1717 N N . ASN A 1 212 ? 16.203 9.138 -19.443 1.00 86.94 212 ASN A N 1
ATOM 1718 C CA . ASN A 1 212 ? 16.067 9.125 -17.990 1.00 86.94 212 ASN A CA 1
ATOM 1719 C C . ASN A 1 212 ? 16.648 10.425 -17.452 1.00 86.94 212 ASN A C 1
ATOM 1721 O O . ASN A 1 212 ? 17.772 10.799 -17.804 1.00 86.94 212 ASN A O 1
ATOM 1725 N N . LEU A 1 213 ? 15.870 11.119 -16.627 1.00 84.69 213 LEU A N 1
ATOM 1726 C CA . LEU A 1 213 ? 16.281 12.364 -15.996 1.00 84.69 213 LEU A CA 1
ATOM 1727 C C . LEU A 1 213 ? 16.771 12.095 -14.566 1.00 84.69 213 LEU A C 1
ATOM 1729 O O . LEU A 1 213 ? 16.204 11.246 -13.877 1.00 84.69 213 LEU A O 1
ATOM 1733 N N . PRO A 1 214 ? 17.791 12.826 -14.087 1.00 74.69 214 PRO A N 1
ATOM 1734 C CA . PRO A 1 214 ? 18.106 12.854 -12.666 1.00 74.69 214 PRO A CA 1
ATOM 1735 C C . PRO A 1 214 ? 16.931 13.471 -11.892 1.00 74.69 214 PRO A C 1
ATOM 1737 O O . PRO A 1 214 ? 16.569 14.628 -12.113 1.00 74.69 214 PRO A O 1
ATOM 1740 N N . LEU A 1 215 ? 16.344 12.723 -10.956 1.00 64.69 215 LEU A N 1
ATOM 1741 C CA . LEU A 1 215 ? 15.386 13.279 -9.995 1.00 64.69 215 LEU A CA 1
ATOM 1742 C C . LEU A 1 215 ? 16.107 14.247 -9.035 1.00 64.69 215 LEU A C 1
ATOM 1744 O O . LEU A 1 215 ? 17.262 13.991 -8.684 1.00 64.69 215 LEU A O 1
ATOM 1748 N N . PRO A 1 216 ? 15.465 15.337 -8.570 1.00 63.19 216 PRO A N 1
ATOM 1749 C CA . PRO A 1 216 ? 14.067 15.742 -8.776 1.00 63.19 216 PRO A CA 1
ATOM 1750 C C . PRO A 1 216 ? 13.880 16.776 -9.907 1.00 63.19 216 PRO A C 1
ATOM 1752 O O . PRO A 1 216 ? 12.944 17.572 -9.871 1.00 63.19 216 PRO A O 1
ATOM 1755 N N . TYR A 1 217 ? 14.802 16.856 -10.865 1.00 72.50 217 TYR A N 1
ATOM 1756 C CA . TYR A 1 217 ? 14.855 17.981 -11.793 1.00 72.50 217 TYR A CA 1
ATOM 1757 C C . TYR A 1 217 ? 13.857 17.842 -12.956 1.00 72.50 217 TYR A C 1
ATOM 1759 O O . TYR A 1 217 ? 13.710 16.776 -13.552 1.00 72.50 217 TYR A O 1
ATOM 1767 N N . GLU A 1 218 ? 13.219 18.955 -13.324 1.00 85.44 218 GLU A N 1
ATOM 1768 C CA . GLU A 1 218 ? 12.540 19.100 -14.616 1.00 85.44 218 GLU A CA 1
ATOM 1769 C C . GLU A 1 218 ? 13.578 19.246 -15.742 1.00 85.44 218 GLU A C 1
ATOM 1771 O O . GLU A 1 218 ? 14.646 19.847 -15.559 1.00 85.44 218 GLU A O 1
ATOM 1776 N N . GLY A 1 219 ? 13.268 18.690 -16.913 1.00 89.81 219 GLY A N 1
ATOM 1777 C CA . GLY A 1 219 ? 14.149 18.702 -18.081 1.00 89.81 219 GLY A CA 1
ATOM 1778 C C . GLY A 1 219 ? 13.578 19.510 -19.243 1.00 89.81 219 GLY A C 1
ATOM 1779 O O . GLY A 1 219 ? 12.370 19.611 -19.411 1.00 89.81 219 GLY A O 1
ATOM 1780 N N . LEU A 1 220 ? 14.444 20.036 -20.107 1.00 95.19 220 LEU A N 1
ATOM 1781 C CA . LEU A 1 220 ? 14.049 20.638 -21.382 1.00 95.19 220 LEU A CA 1
ATOM 1782 C C . LEU A 1 220 ? 14.595 19.800 -22.536 1.00 95.19 220 LEU A C 1
ATOM 1784 O O . LEU A 1 220 ? 15.813 19.687 -22.676 1.00 95.19 220 LEU A O 1
ATOM 1788 N N . LEU A 1 221 ? 13.709 19.249 -23.367 1.00 96.69 221 LEU A N 1
ATOM 1789 C CA . LEU A 1 221 ? 14.057 18.596 -24.628 1.00 96.69 221 LEU A CA 1
ATOM 1790 C C . LEU A 1 221 ? 13.972 19.596 -25.782 1.00 96.69 221 LEU A C 1
ATOM 1792 O O . LEU A 1 221 ? 12.908 20.147 -26.058 1.00 96.69 221 LEU A O 1
ATOM 1796 N N . GLU A 1 222 ? 15.069 19.758 -26.513 1.00 98.12 222 GLU A N 1
ATOM 1797 C CA . GLU A 1 222 ? 15.137 20.550 -27.738 1.00 98.12 222 GLU A CA 1
ATOM 1798 C C . GLU A 1 222 ? 15.570 19.684 -28.917 1.00 98.12 222 GLU A C 1
ATOM 1800 O O . GLU A 1 222 ? 16.518 18.907 -28.816 1.00 98.12 222 GLU A O 1
ATOM 1805 N N . ILE A 1 223 ? 14.908 19.847 -30.061 1.00 97.88 223 ILE A N 1
ATOM 1806 C CA . ILE A 1 223 ? 15.339 19.267 -31.334 1.00 97.88 223 ILE A CA 1
ATOM 1807 C C . ILE A 1 223 ? 15.738 20.408 -32.257 1.00 97.88 223 ILE A C 1
ATOM 1809 O O . ILE A 1 223 ? 14.947 21.321 -32.488 1.00 97.88 223 ILE A O 1
ATOM 1813 N N . SER A 1 224 ? 16.953 20.355 -32.794 1.00 97.50 224 SER A N 1
ATOM 1814 C CA . SER A 1 224 ? 17.516 21.386 -33.672 1.00 97.50 224 SER A CA 1
ATOM 1815 C C . SER A 1 224 ? 18.123 20.796 -34.942 1.00 97.50 224 SER A C 1
ATOM 1817 O O . SER A 1 224 ? 18.473 19.614 -34.987 1.00 97.50 224 SER A O 1
ATOM 1819 N N . ASP A 1 225 ? 18.230 21.606 -35.994 1.00 95.38 225 ASP A N 1
ATOM 1820 C CA . ASP A 1 225 ? 19.035 21.257 -37.170 1.00 95.38 225 ASP A CA 1
ATOM 1821 C C . ASP A 1 225 ? 20.534 21.552 -36.953 1.00 95.38 225 ASP A C 1
ATOM 1823 O O . ASP A 1 225 ? 20.947 22.113 -35.937 1.00 95.38 225 ASP A O 1
ATOM 1827 N N . LEU A 1 226 ? 21.376 21.192 -37.928 1.00 91.62 226 LEU A N 1
ATOM 1828 C CA . LEU A 1 226 ? 22.827 21.426 -37.865 1.00 91.62 226 LEU A CA 1
ATOM 1829 C C . LEU A 1 226 ? 23.230 22.912 -37.857 1.00 91.62 226 LEU A C 1
ATOM 1831 O O . LEU A 1 226 ? 24.379 23.214 -37.541 1.00 91.62 226 LEU A O 1
ATOM 1835 N N . SER A 1 227 ? 22.322 23.832 -38.203 1.00 91.62 227 SER A N 1
ATOM 1836 C CA . SER A 1 227 ? 22.564 25.276 -38.086 1.00 91.62 227 SER A CA 1
ATOM 1837 C C . SER A 1 227 ? 22.295 25.806 -36.673 1.00 91.62 227 SER A C 1
ATOM 1839 O O . SER A 1 227 ? 22.578 26.968 -36.390 1.00 91.62 227 SER A O 1
ATOM 1841 N N . GLY A 1 228 ? 21.772 24.956 -35.782 1.00 89.12 228 GLY A N 1
ATOM 1842 C CA . GLY A 1 228 ? 21.367 25.322 -34.428 1.00 89.12 228 GLY A CA 1
ATOM 1843 C C . GLY A 1 228 ? 19.961 25.918 -34.356 1.00 89.12 228 GLY A C 1
ATOM 1844 O O . GLY A 1 228 ? 19.559 26.402 -33.300 1.00 89.12 228 GLY A O 1
ATOM 1845 N N . ARG A 1 229 ? 19.186 25.890 -35.449 1.00 94.75 229 ARG A N 1
ATOM 1846 C CA . ARG A 1 229 ? 17.791 26.333 -35.418 1.00 94.75 229 ARG A CA 1
ATOM 1847 C C . ARG A 1 229 ? 16.965 25.309 -34.645 1.00 94.75 229 ARG A C 1
ATOM 1849 O O . ARG A 1 229 ? 16.859 24.156 -35.062 1.00 94.75 229 ARG A O 1
ATOM 1856 N N . VAL A 1 230 ? 16.346 25.748 -33.550 1.00 96.50 230 VAL A N 1
ATOM 1857 C CA . VAL A 1 230 ? 15.406 24.936 -32.766 1.00 96.50 230 VAL A CA 1
ATOM 1858 C C . VAL A 1 230 ? 14.119 24.734 -33.565 1.00 96.50 230 VAL A C 1
ATOM 1860 O O . VAL A 1 230 ? 13.491 25.686 -34.027 1.00 96.50 230 VAL A O 1
ATOM 1863 N N . ILE A 1 231 ? 13.753 23.471 -33.745 1.00 96.88 231 ILE A N 1
ATOM 1864 C CA . ILE A 1 231 ? 12.560 23.004 -34.457 1.00 96.88 231 ILE A CA 1
ATOM 1865 C C . ILE A 1 231 ? 11.461 22.649 -33.461 1.00 96.88 231 ILE A C 1
ATOM 1867 O O . ILE A 1 231 ? 10.288 22.893 -33.725 1.00 96.88 231 ILE A O 1
ATOM 1871 N N . LEU A 1 232 ? 11.840 22.080 -32.317 1.00 96.75 232 LEU A N 1
ATOM 1872 C CA . LEU A 1 232 ? 10.927 21.700 -31.247 1.00 96.75 232 LEU A CA 1
ATOM 1873 C C . LEU A 1 232 ? 11.587 21.962 -29.896 1.00 96.75 232 LEU A C 1
ATOM 1875 O O . LEU A 1 232 ? 12.777 21.709 -29.735 1.00 96.75 232 LEU A O 1
ATOM 1879 N N . SER A 1 233 ? 10.799 22.441 -28.937 1.00 96.81 233 SER A N 1
ATOM 1880 C CA . SER A 1 233 ? 11.193 22.621 -27.541 1.00 96.81 233 SER A CA 1
ATOM 1881 C C . SER A 1 233 ? 10.045 22.143 -26.649 1.00 96.81 233 SER A C 1
ATOM 1883 O O . SER A 1 233 ? 8.891 22.510 -26.886 1.00 96.81 233 SER A O 1
ATOM 1885 N N . ARG A 1 234 ? 10.336 21.271 -25.679 1.00 94.50 234 ARG A N 1
ATOM 1886 C CA . ARG A 1 234 ? 9.345 20.626 -24.807 1.00 94.50 234 ARG A CA 1
ATOM 1887 C C . ARG A 1 234 ? 9.875 20.512 -23.379 1.00 94.50 234 ARG A C 1
ATOM 1889 O O . ARG A 1 234 ? 10.951 19.962 -23.169 1.00 94.50 234 ARG A O 1
ATOM 1896 N N . GLN A 1 235 ? 9.081 20.975 -22.414 1.00 95.00 235 GLN A N 1
ATOM 1897 C CA . GLN A 1 235 ? 9.321 20.720 -20.992 1.00 95.00 235 GLN A CA 1
ATOM 1898 C C . GLN A 1 235 ? 9.006 19.262 -20.647 1.00 95.00 235 GLN A C 1
ATOM 1900 O O . GLN A 1 235 ? 8.041 18.696 -21.170 1.00 95.00 235 GLN A O 1
ATOM 1905 N N . LEU A 1 236 ? 9.829 18.682 -19.781 1.00 90.25 236 LEU A N 1
ATOM 1906 C CA . LEU A 1 236 ? 9.757 17.309 -19.308 1.00 90.25 236 LEU A CA 1
ATOM 1907 C C . LEU A 1 236 ? 9.599 17.297 -17.790 1.00 90.25 236 LEU A C 1
ATOM 1909 O O . LEU A 1 236 ? 10.379 17.929 -17.072 1.00 90.25 236 LEU A O 1
ATOM 1913 N N . GLY A 1 237 ? 8.606 16.554 -17.315 1.00 83.88 237 GLY A N 1
ATOM 1914 C CA . GLY A 1 237 ? 8.415 16.300 -15.895 1.00 83.88 237 GLY A CA 1
ATOM 1915 C C . GLY A 1 237 ? 9.367 15.215 -15.370 1.00 83.88 237 GLY A C 1
ATOM 1916 O O . GLY A 1 237 ? 9.876 14.412 -16.152 1.00 83.88 237 GLY A O 1
ATOM 1917 N N . PRO A 1 238 ? 9.558 15.116 -14.042 1.00 73.12 238 PRO A N 1
ATOM 1918 C CA . PRO A 1 238 ? 10.426 14.106 -13.426 1.00 73.12 238 PRO A CA 1
ATOM 1919 C C . PRO A 1 238 ? 10.012 12.648 -13.709 1.00 73.12 238 PRO A C 1
ATOM 1921 O O . PRO A 1 238 ? 10.834 11.747 -13.592 1.00 73.12 238 PRO A O 1
ATOM 1924 N N . ALA A 1 239 ? 8.746 12.417 -14.077 1.00 76.69 239 ALA A N 1
ATOM 1925 C CA . ALA A 1 239 ? 8.199 11.102 -14.422 1.00 76.69 239 ALA A CA 1
ATOM 1926 C C . ALA A 1 239 ? 8.197 10.802 -15.937 1.00 76.69 239 ALA A C 1
ATOM 1928 O O . ALA A 1 239 ? 7.790 9.714 -16.343 1.00 76.69 239 ALA A O 1
ATOM 1929 N N . ASP A 1 240 ? 8.616 11.748 -16.786 1.00 83.94 240 ASP A N 1
ATOM 1930 C CA . ASP A 1 240 ? 8.693 11.515 -18.228 1.00 83.94 240 ASP A CA 1
ATOM 1931 C C . ASP A 1 240 ? 9.897 10.620 -18.556 1.00 83.94 240 ASP A C 1
ATOM 1933 O O . ASP A 1 240 ? 11.023 10.893 -18.141 1.00 83.94 240 ASP A O 1
ATOM 1937 N N . THR A 1 241 ? 9.670 9.580 -19.360 1.00 87.81 241 THR A N 1
ATOM 1938 C CA . THR A 1 241 ? 10.718 8.632 -19.789 1.00 87.81 241 THR A CA 1
ATOM 1939 C C . THR A 1 241 ? 10.879 8.545 -21.307 1.00 87.81 241 THR A C 1
ATOM 1941 O O . THR A 1 241 ? 11.852 7.985 -21.813 1.00 87.81 241 THR A O 1
ATOM 1944 N N . GLN A 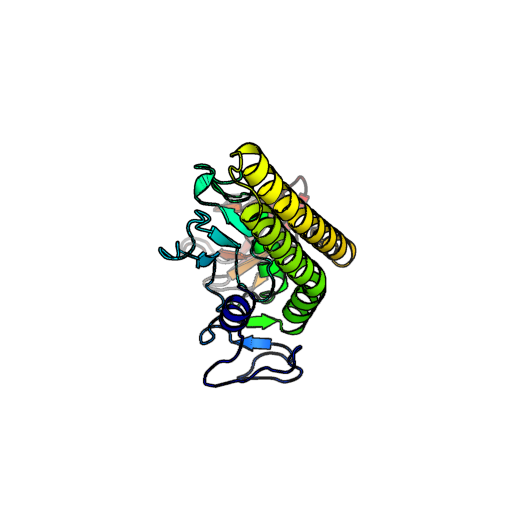1 242 ? 9.930 9.095 -22.071 1.00 94.25 242 GLN A N 1
ATOM 1945 C CA . GLN A 1 242 ? 9.962 9.047 -23.530 1.00 94.25 242 GLN A CA 1
ATOM 1946 C C . GLN A 1 242 ? 9.138 10.153 -24.199 1.00 94.25 242 GLN A C 1
ATOM 1948 O O . GLN A 1 242 ? 8.176 10.683 -23.641 1.00 94.25 242 GLN A O 1
ATOM 1953 N N . PHE A 1 243 ? 9.476 10.458 -25.452 1.00 95.81 243 PHE A N 1
ATOM 1954 C CA . PHE A 1 243 ? 8.736 11.366 -26.323 1.00 95.81 243 PHE A CA 1
ATOM 1955 C C . PHE A 1 243 ? 8.741 10.878 -27.775 1.00 95.81 243 PHE A C 1
ATOM 1957 O O . PHE A 1 243 ? 9.795 10.615 -28.345 1.00 95.81 243 PHE A O 1
ATOM 1964 N N . VAL A 1 244 ? 7.571 10.813 -28.415 1.00 96.94 244 VAL A N 1
ATOM 1965 C CA . VAL A 1 244 ? 7.471 10.476 -29.844 1.00 96.94 244 VAL A CA 1
ATOM 1966 C C . VAL A 1 244 ? 7.615 11.741 -30.683 1.00 96.94 244 VAL A C 1
ATOM 1968 O O . VAL A 1 244 ? 6.737 12.606 -30.669 1.00 96.94 244 VAL A O 1
ATOM 1971 N N . TRP A 1 245 ? 8.691 11.833 -31.464 1.00 96.75 245 TRP A N 1
ATOM 1972 C CA . TRP A 1 245 ? 8.871 12.924 -32.415 1.00 96.75 245 TRP A CA 1
ATOM 1973 C C . TRP A 1 245 ? 8.383 12.529 -33.809 1.00 96.75 245 TRP A C 1
ATOM 1975 O O . TRP A 1 245 ? 8.851 11.552 -34.390 1.00 96.75 245 TRP A O 1
ATOM 1985 N N . THR A 1 246 ? 7.461 13.327 -34.354 1.00 96.50 246 THR A N 1
ATOM 1986 C CA . THR A 1 246 ? 6.965 13.224 -35.735 1.00 96.50 246 THR A CA 1
ATOM 1987 C C . THR A 1 246 ? 7.317 14.524 -36.468 1.00 96.50 246 THR A C 1
ATOM 1989 O O . THR A 1 246 ? 6.659 15.539 -36.229 1.00 96.50 246 THR A O 1
ATOM 1992 N N . PRO A 1 247 ? 8.376 14.553 -37.300 1.00 93.62 247 PRO A N 1
ATOM 1993 C CA . PRO A 1 247 ? 8.793 15.760 -38.006 1.00 93.62 247 PRO A CA 1
ATOM 1994 C C . PRO A 1 247 ? 7.741 16.223 -39.018 1.00 93.62 247 PRO A C 1
ATOM 1996 O O . PRO A 1 247 ? 7.091 15.409 -39.676 1.00 93.62 247 PRO A O 1
ATOM 1999 N N . GLU A 1 248 ? 7.620 17.536 -39.215 1.00 92.56 248 GLU A N 1
ATOM 2000 C CA . GLU A 1 248 ? 6.760 18.088 -40.263 1.00 92.56 248 GLU A CA 1
ATOM 2001 C C . GLU A 1 248 ? 7.194 17.625 -41.668 1.00 92.56 248 GLU A C 1
ATOM 2003 O O . GLU A 1 248 ? 8.375 17.411 -41.971 1.00 92.56 248 GLU A O 1
ATOM 2008 N N . SER A 1 249 ? 6.230 17.515 -42.585 1.00 88.94 249 SER A N 1
ATOM 2009 C CA . SER A 1 249 ? 6.492 17.112 -43.973 1.00 88.94 249 SER A CA 1
ATOM 2010 C C . SER A 1 249 ? 7.425 18.081 -44.716 1.00 88.94 249 SER A C 1
ATOM 2012 O O . SER A 1 249 ? 8.141 17.646 -45.617 1.00 88.94 249 SER A O 1
ATOM 2014 N N . SER A 1 250 ? 7.477 19.344 -44.288 1.00 91.62 250 SER A N 1
ATOM 2015 C CA . SER A 1 250 ? 8.334 20.417 -44.807 1.00 91.62 250 SER A CA 1
ATOM 2016 C C . SER A 1 250 ? 9.824 20.253 -44.469 1.00 91.62 250 SER A C 1
ATOM 2018 O O . SER A 1 250 ? 10.671 20.818 -45.162 1.00 91.62 250 SER A O 1
ATOM 2020 N N . LEU A 1 251 ? 10.164 19.484 -43.427 1.00 93.31 251 LEU A N 1
ATOM 2021 C CA . LEU A 1 251 ? 11.548 19.292 -42.994 1.00 93.31 251 LEU A CA 1
ATOM 2022 C C . LEU A 1 251 ? 12.305 18.355 -43.955 1.00 93.31 251 LEU A C 1
ATOM 2024 O O . LEU A 1 251 ? 11.795 17.277 -44.269 1.00 93.31 251 LEU A O 1
ATOM 2028 N N . PRO A 1 252 ? 13.499 18.721 -44.448 1.00 93.94 252 PRO A N 1
ATOM 2029 C CA . PRO A 1 252 ? 14.262 17.866 -45.357 1.00 93.94 252 PRO A CA 1
ATOM 2030 C C . PRO A 1 252 ? 14.795 16.608 -44.652 1.00 93.94 252 PRO A C 1
ATOM 2032 O O . PRO A 1 252 ? 14.988 16.592 -43.441 1.00 93.94 252 PRO A O 1
ATOM 2035 N N . SER A 1 253 ? 15.088 15.548 -45.409 1.00 95.19 253 SER A N 1
ATOM 2036 C CA . SER A 1 253 ? 15.905 14.446 -44.882 1.00 95.19 253 SER A CA 1
ATOM 2037 C C . SER A 1 253 ? 17.283 14.962 -44.474 1.00 95.19 253 SER A C 1
ATOM 2039 O O . SER A 1 253 ? 17.859 15.815 -45.152 1.00 95.19 253 SER A O 1
ATOM 2041 N N . GLY A 1 254 ? 17.820 14.457 -43.367 1.00 94.12 254 GLY A N 1
ATOM 2042 C CA . GLY A 1 254 ? 19.060 14.982 -42.811 1.00 94.12 254 GLY A CA 1
ATOM 2043 C C . GLY A 1 254 ? 19.296 14.605 -41.356 1.00 94.12 254 GLY A C 1
ATOM 2044 O O . GLY A 1 254 ? 18.623 13.742 -40.791 1.00 94.12 254 GLY A O 1
ATOM 2045 N N . ILE A 1 255 ? 20.299 15.259 -40.769 1.00 96.88 255 ILE A N 1
ATOM 2046 C CA . ILE A 1 255 ? 20.698 15.067 -39.375 1.00 96.88 255 ILE A CA 1
ATOM 2047 C C . ILE A 1 255 ? 20.069 16.164 -38.520 1.00 96.88 255 ILE A C 1
ATOM 2049 O O . ILE A 1 255 ? 20.205 17.350 -38.825 1.00 96.88 255 ILE A O 1
ATOM 2053 N N . TYR A 1 256 ? 19.462 15.749 -37.416 1.00 97.50 256 TYR A N 1
ATOM 2054 C CA . TYR A 1 256 ? 18.959 16.613 -36.356 1.00 97.50 256 TYR A CA 1
ATOM 2055 C C . TYR A 1 256 ? 19.626 16.250 -35.028 1.00 97.50 256 TYR A C 1
ATOM 2057 O O . TYR A 1 256 ? 20.171 15.156 -34.872 1.00 97.50 256 TYR A O 1
ATOM 2065 N N . LEU A 1 257 ? 19.605 17.171 -34.071 1.00 97.88 257 LEU A N 1
ATOM 2066 C CA . LEU A 1 257 ? 20.147 16.972 -32.731 1.00 97.88 257 LEU A CA 1
ATOM 2067 C C . LEU A 1 257 ? 19.017 17.092 -31.717 1.00 97.88 257 LEU A C 1
ATOM 2069 O O . LEU A 1 257 ? 18.442 18.169 -31.582 1.00 97.88 257 LEU A O 1
ATOM 2073 N N . ALA A 1 258 ? 18.726 16.002 -31.008 1.00 97.69 258 ALA A N 1
ATOM 2074 C CA . ALA A 1 258 ? 17.936 16.036 -29.784 1.00 97.69 258 ALA A CA 1
ATOM 2075 C C . ALA A 1 258 ? 18.869 16.308 -28.607 1.00 97.69 258 ALA A C 1
ATOM 2077 O O . ALA A 1 258 ? 19.862 15.602 -28.438 1.00 97.69 258 ALA A O 1
ATOM 2078 N N . ARG A 1 259 ? 18.560 17.311 -27.793 1.00 96.75 259 ARG A N 1
ATOM 2079 C CA . ARG A 1 259 ? 19.317 17.670 -26.598 1.00 96.75 259 ARG A CA 1
ATOM 2080 C C . ARG A 1 259 ? 18.375 17.769 -25.413 1.00 96.75 259 ARG A C 1
ATOM 2082 O O . ARG A 1 259 ? 17.357 18.440 -25.509 1.00 96.75 259 ARG A O 1
ATOM 2089 N N . ILE A 1 260 ? 18.746 17.143 -24.303 1.00 95.69 260 ILE A N 1
ATOM 2090 C CA . ILE A 1 260 ? 18.083 17.346 -23.014 1.00 95.69 260 ILE A CA 1
ATOM 2091 C C . ILE A 1 260 ? 19.005 18.159 -22.117 1.00 95.69 260 ILE A C 1
ATOM 2093 O O . ILE A 1 260 ? 20.198 17.862 -22.048 1.00 95.69 260 ILE A O 1
ATOM 2097 N N . VAL A 1 261 ? 18.459 19.161 -21.429 1.00 90.81 261 VAL A N 1
ATOM 2098 C CA . VAL A 1 261 ? 19.136 19.914 -20.363 1.00 90.81 261 VAL A CA 1
ATOM 2099 C C . VAL A 1 261 ? 18.339 19.758 -19.073 1.00 90.81 261 VAL A C 1
ATOM 2101 O O . VAL A 1 261 ? 17.135 19.991 -19.073 1.00 90.81 261 VAL A O 1
ATOM 2104 N N . CYS A 1 262 ? 18.996 19.347 -17.990 1.00 85.38 262 CYS A N 1
ATOM 2105 C CA . CYS A 1 262 ? 18.347 19.044 -16.716 1.00 85.38 262 CYS A CA 1
ATOM 2106 C C . CYS A 1 262 ? 19.359 19.183 -15.566 1.00 85.38 262 CYS A C 1
ATOM 2108 O O . CYS A 1 262 ? 20.464 18.651 -15.661 1.00 85.38 262 CYS A O 1
ATOM 2110 N N . GLY A 1 263 ? 19.033 19.944 -14.514 1.00 73.69 263 GLY A N 1
ATOM 2111 C CA . GLY A 1 263 ? 19.882 20.066 -13.314 1.00 73.69 263 GLY A CA 1
ATOM 2112 C C . GLY A 1 263 ? 21.331 20.535 -13.550 1.00 73.69 263 GLY A C 1
ATOM 2113 O O . GLY A 1 263 ? 22.214 20.200 -12.771 1.00 73.69 263 GLY A O 1
ATOM 2114 N N . GLY A 1 264 ? 21.612 21.269 -14.636 1.00 75.25 264 GLY A N 1
ATOM 2115 C CA . GLY A 1 264 ? 22.975 21.681 -15.022 1.00 75.25 264 GLY A CA 1
ATOM 2116 C C . GLY A 1 264 ? 23.744 20.666 -15.883 1.00 75.25 264 GLY A C 1
ATOM 2117 O O . GLY A 1 264 ? 24.829 20.981 -16.372 1.00 75.25 264 GLY A O 1
ATOM 2118 N N . HIS A 1 265 ? 23.168 19.492 -16.138 1.00 81.50 265 HIS A N 1
ATOM 2119 C CA . HIS A 1 265 ? 23.691 18.477 -17.049 1.00 81.50 265 HIS A CA 1
ATOM 2120 C C . HIS A 1 265 ? 22.999 18.561 -18.414 1.00 81.50 265 HIS A C 1
ATOM 2122 O O . HIS A 1 265 ? 21.891 19.090 -18.543 1.00 81.50 265 HIS A O 1
ATOM 2128 N N . SER A 1 266 ? 23.642 18.028 -19.457 1.00 89.88 266 SER A N 1
ATOM 2129 C CA . SER A 1 266 ? 22.986 17.864 -20.754 1.00 89.88 266 SER A CA 1
ATOM 2130 C C . SER A 1 266 ? 23.441 16.617 -21.498 1.00 89.88 266 SER A C 1
ATOM 2132 O O . SER A 1 266 ? 24.635 16.329 -21.517 1.00 89.88 266 SER A O 1
ATOM 2134 N N . ALA A 1 267 ? 22.508 15.946 -22.170 1.00 92.62 267 ALA A N 1
ATOM 2135 C CA . ALA A 1 267 ? 22.776 14.851 -23.101 1.00 92.62 267 ALA A CA 1
ATOM 2136 C C . ALA A 1 267 ? 22.354 15.248 -24.519 1.00 92.62 267 ALA A C 1
ATOM 2138 O O . ALA A 1 267 ? 21.466 16.083 -24.700 1.00 92.62 267 ALA A O 1
ATOM 2139 N N . THR A 1 268 ? 22.998 14.687 -25.543 1.00 95.44 268 THR A N 1
ATOM 2140 C CA . THR A 1 268 ? 22.676 14.972 -26.951 1.00 95.44 268 THR A CA 1
ATOM 2141 C C . THR A 1 268 ? 22.724 13.703 -27.788 1.00 95.44 268 THR A C 1
ATOM 2143 O O . THR A 1 268 ? 23.688 12.948 -27.711 1.00 95.44 268 THR A O 1
ATOM 2146 N N . GLN A 1 269 ? 21.712 13.509 -28.629 1.00 97.25 269 GLN A N 1
ATOM 2147 C CA . GLN A 1 269 ? 21.560 12.375 -29.529 1.00 97.25 269 GLN A CA 1
ATOM 2148 C C . GLN A 1 269 ? 21.351 12.870 -30.963 1.00 97.25 269 GLN A C 1
ATOM 2150 O O . GLN A 1 269 ? 20.516 13.736 -31.230 1.00 97.25 269 GLN A O 1
ATOM 2155 N N . LYS A 1 270 ? 22.104 12.298 -31.909 1.00 97.69 270 LYS A N 1
ATOM 2156 C CA . LYS A 1 270 ? 21.890 12.537 -33.343 1.00 97.69 270 LYS A CA 1
ATOM 2157 C C . LYS A 1 270 ? 20.672 11.757 -33.815 1.00 97.69 270 LYS A C 1
ATOM 2159 O O . LYS A 1 270 ? 20.559 10.570 -33.518 1.00 97.69 270 LYS A O 1
ATOM 2164 N N . LEU A 1 271 ? 19.820 12.401 -34.595 1.00 97.56 271 LEU A N 1
ATOM 2165 C CA . LEU A 1 271 ? 18.646 11.816 -35.230 1.00 97.56 271 LEU A CA 1
ATOM 2166 C C . LEU A 1 271 ? 18.833 11.852 -36.746 1.00 97.56 271 LEU A C 1
ATOM 2168 O O . LEU A 1 271 ? 19.193 12.892 -37.297 1.00 97.56 271 LEU A O 1
ATOM 2172 N N . TYR A 1 272 ? 18.584 10.732 -37.415 1.00 97.12 272 TYR A N 1
ATOM 2173 C CA . TYR A 1 272 ? 18.748 10.591 -38.860 1.00 97.12 272 TYR A CA 1
ATOM 2174 C C . TYR A 1 272 ? 17.376 10.410 -39.517 1.00 97.12 272 TYR A C 1
ATOM 2176 O O . TYR A 1 272 ? 16.812 9.318 -39.486 1.00 97.12 272 TYR A O 1
ATOM 2184 N N . LEU A 1 273 ? 16.844 11.483 -40.109 1.00 96.69 273 LEU A N 1
ATOM 2185 C CA . LEU A 1 273 ? 15.575 11.463 -40.842 1.00 96.69 273 LEU A CA 1
ATOM 2186 C C . LEU A 1 273 ? 15.816 11.098 -42.312 1.00 96.69 273 LEU A C 1
ATOM 2188 O O . LEU A 1 273 ? 16.523 11.819 -43.020 1.00 96.69 273 LEU A O 1
ATOM 2192 N N . ILE A 1 274 ? 15.185 10.024 -42.782 1.00 93.12 274 ILE A N 1
ATOM 2193 C CA . ILE A 1 274 ? 15.272 9.503 -44.152 1.00 93.12 274 ILE A CA 1
ATOM 2194 C C . ILE A 1 274 ? 13.853 9.371 -44.715 1.00 93.12 274 ILE A C 1
ATOM 2196 O O . ILE A 1 274 ? 13.116 8.488 -44.292 1.00 93.12 274 ILE A O 1
ATOM 2200 N N . LYS A 1 275 ? 13.465 10.244 -45.649 1.00 81.56 275 LYS A N 1
ATOM 2201 C CA . LYS A 1 275 ? 12.149 10.205 -46.308 1.00 81.56 275 LYS A CA 1
ATOM 2202 C C . LYS A 1 275 ? 12.194 9.382 -47.589 1.00 81.56 275 LYS A C 1
ATOM 2204 O O . LYS A 1 275 ? 13.268 9.365 -48.230 1.00 81.56 275 LYS A O 1
#